Protein AF-A0AA41NFM1-F1 (afdb_monomer_lite)

Sequence (298 aa):
MWYVSTRGMAPRVDFEGALFSGYAPDGGLYMPEDLPQLDRETLRRWSLLSYPGLVKELCSLFIGPELIPRDDLDAGCAAVKMGLPVRLAAVVNHNDIVHRAIRQGDFSLSEAVRPSLASAMDIQVPYNMERILWLFSGSSGQVTRALMEQFERTQSLQLPEELRSKISEAVTSESVSDEAITRAMGRCWRENQYLLCPHSAVAVSYHYQQTDGQRPSPPRCCLAPASAAKFPEAVLAAGLTPETPADILALEHKETRCSPMRRGDDWTLMLRDTIERLSRRWRASASRQGSPTAGGFL

Organism: Sciurus carolinensis (NCBI:txid30640)

Foldseek 3Di:
DWWAFLQRPADIDAPVCLVVVCAGPLRGHIDDPDQAADDPVNVVVLVPDDPQRNQQVRVCVRDPPPPDRRDDDDPQLSVVVNPNPDAAEAFAAPLQLVQCCLPPQKNAFDPDQDDALLRVRSDNCPSCVLVLLCVLVVNDSNRSNVQVVVCVVPSIGRHDPSSSVSSNVRYHYYYDYLVLLLVQQLVCCVPPVDGARSQLSSQSSVVVVVVVVVDDDPDDDRDRPDDNLVRQVSCVVSVHHRDDDPVRVVVVPDDDDDDDDDPPDPPVVVVVVVVVVVVVVVVVVVVVPDDPPPPDDD

Radius of gyration: 23.22 Å; chains: 1; bounding box: 57×70×50 Å

InterPro domains:
  IPR029144 Threonine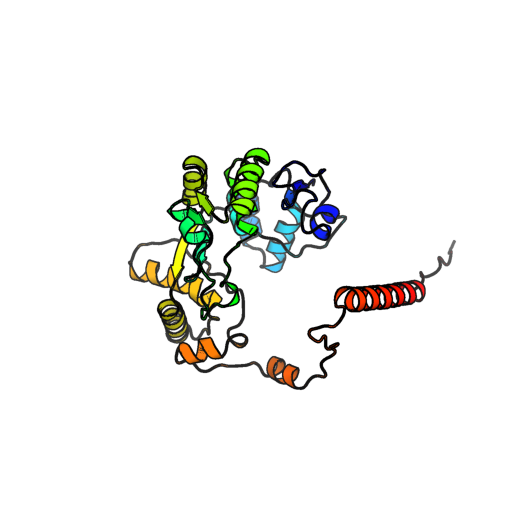 synthase, N-terminal [PF14821] (3-76)
  IPR036052 Tryptophan synthase beta chain-like, PALP domain superfamily [G3DSA:3.40.50.1100] (76-243)
  IPR036052 Tryptophan synthase beta chain-like, PALP domain superfamily [SSF53686] (1-74)
  IPR036052 Tryptophan synthase beta chain-like, PALP domain superfamily [SSF53686] (73-258)
  IPR037158 Threonine synthase, N-terminal domain superfamily [G3DSA:3.90.1380.10] (1-75)
  IPR051166 Threonine Synthase [PTHR42690] (73-285)

pLDDT: mean 85.36, std 14.51, range [28.84, 98.5]

Secondary structure (DSSP, 8-state):
--EEETTS-SPPB-HHHHHHHSS-TTS--EEESSPPPPPHHHHHHHTTS-HHHHHHHHHTTTS-TTT--S-----HHHHHHTT----EEEEE-S--HHHHHHHH-B----SSPPP-TTGGG--S--TTHHHHHHHHTTS-HHHHHHHHHHHHHHS--BPPHHHHHHHHHHEEEEE--HHHHHHHHHHHHHHH---B-HHHHHHHHHHHHHHHTT-----------SBGGG-HHHHHHTT------HHHHHHHTSPP------TTS-HHHHHHHHHHHHHHHHHHHHTTS---------

Structure (mmCIF, N/CA/C/O backbone):
data_AF-A0AA41NFM1-F1
#
_entry.id   AF-A0AA41NFM1-F1
#
loop_
_atom_site.group_PDB
_atom_site.id
_atom_site.type_symbol
_atom_site.label_atom_id
_atom_site.label_alt_id
_atom_site.label_comp_id
_atom_site.label_asym_id
_atom_site.label_entity_id
_atom_site.label_seq_id
_atom_site.pdbx_PDB_ins_code
_atom_site.Cartn_x
_atom_site.Cartn_y
_atom_site.Cartn_z
_atom_site.occupancy
_atom_site.B_iso_or_equiv
_atom_site.auth_seq_id
_atom_site.auth_comp_id
_atom_site.auth_asym_id
_atom_site.auth_atom_id
_atom_site.pdbx_PDB_model_num
ATOM 1 N N . MET A 1 1 ? -20.668 16.124 3.278 1.00 83.62 1 MET A N 1
ATOM 2 C CA . MET A 1 1 ? -20.215 15.193 4.338 1.00 83.62 1 MET A CA 1
ATOM 3 C C . MET A 1 1 ? -19.135 15.889 5.155 1.00 83.62 1 MET A C 1
ATOM 5 O O . MET A 1 1 ? -18.377 16.651 4.565 1.00 83.62 1 MET A O 1
ATOM 9 N N . TRP A 1 2 ? -19.091 15.674 6.473 1.00 89.25 2 TRP A N 1
ATOM 10 C CA . TRP A 1 2 ? -18.031 16.203 7.340 1.00 89.25 2 TRP A CA 1
ATOM 11 C C . TRP A 1 2 ? -16.924 15.172 7.553 1.00 89.25 2 TRP A C 1
ATOM 13 O O . TRP A 1 2 ? -17.167 13.966 7.514 1.00 89.25 2 TRP A O 1
ATOM 23 N N . TYR A 1 3 ? -15.720 15.671 7.800 1.00 89.94 3 TYR A N 1
ATOM 24 C CA . TYR A 1 3 ? -14.526 14.903 8.105 1.00 89.94 3 TYR A CA 1
ATOM 25 C C . TYR A 1 3 ? -13.989 15.306 9.474 1.00 89.94 3 TYR A C 1
ATOM 27 O O . TYR A 1 3 ? -13.912 16.490 9.810 1.00 89.94 3 TYR A O 1
ATOM 35 N N . VAL A 1 4 ? -13.598 14.308 10.256 1.00 91.69 4 VAL A N 1
ATOM 36 C CA . VAL A 1 4 ? -13.062 14.452 11.609 1.00 91.69 4 VAL A CA 1
ATOM 37 C C . VAL A 1 4 ? -11.652 13.878 11.668 1.00 91.69 4 VAL A C 1
ATOM 39 O O . VAL A 1 4 ? -11.323 12.937 10.944 1.00 91.69 4 VAL A O 1
ATOM 42 N N . SER A 1 5 ? -10.795 14.459 12.507 1.00 93.25 5 SER A N 1
ATOM 43 C CA . SER A 1 5 ? -9.455 13.909 12.728 1.00 93.25 5 SER A CA 1
ATOM 44 C C . SER A 1 5 ? -9.540 12.564 13.444 1.00 93.25 5 SER A C 1
ATOM 46 O O . SER A 1 5 ? -10.277 12.416 14.424 1.00 93.25 5 SER A O 1
ATOM 48 N N . THR A 1 6 ? -8.709 11.612 13.024 1.00 89.12 6 THR A N 1
ATOM 49 C CA . THR A 1 6 ? -8.481 10.338 13.717 1.00 89.12 6 THR A CA 1
ATOM 50 C C . THR A 1 6 ? -7.992 10.516 15.151 1.00 89.12 6 THR A C 1
ATOM 52 O O . THR A 1 6 ? -8.102 9.572 15.923 1.00 89.12 6 THR A O 1
ATOM 55 N N . ARG A 1 7 ? -7.493 11.695 15.547 1.00 91.38 7 ARG A N 1
ATOM 56 C CA . ARG A 1 7 ? -7.066 12.006 16.926 1.00 91.38 7 ARG A CA 1
ATOM 57 C C . ARG A 1 7 ? -8.068 12.866 17.702 1.00 91.38 7 ARG A C 1
ATOM 59 O O . ARG A 1 7 ? -7.925 13.039 18.914 1.00 91.38 7 ARG A O 1
ATOM 66 N N . GLY A 1 8 ? -9.112 13.353 17.028 1.00 88.50 8 GLY A N 1
ATOM 67 C CA . GLY A 1 8 ? -10.289 13.982 17.629 1.00 88.50 8 GLY A CA 1
ATOM 68 C C . GLY A 1 8 ? -10.072 15.348 18.289 1.00 88.50 8 GLY A C 1
ATOM 69 O O . GLY A 1 8 ? -10.968 15.797 19.000 1.00 88.50 8 GLY A O 1
ATOM 70 N N . MET A 1 9 ? -8.919 16.003 18.105 1.00 85.31 9 MET A N 1
ATOM 71 C CA . MET A 1 9 ? -8.666 17.343 18.660 1.00 85.31 9 MET A CA 1
ATOM 72 C C . MET A 1 9 ? -8.781 18.457 17.623 1.00 85.31 9 MET A C 1
ATOM 74 O O . MET A 1 9 ? -8.999 19.612 17.988 1.00 85.31 9 MET A O 1
ATOM 78 N N . ALA A 1 10 ? -8.627 18.132 16.342 1.00 90.38 10 ALA A N 1
ATOM 79 C CA . ALA A 1 10 ? -8.820 19.093 15.271 1.00 90.38 10 ALA A CA 1
ATOM 80 C C . ALA A 1 10 ? -10.308 19.429 15.052 1.00 90.38 10 ALA A C 1
ATOM 82 O O . ALA A 1 10 ? -11.171 18.557 15.209 1.00 90.38 10 ALA A O 1
ATOM 83 N N . PRO A 1 11 ? -10.624 20.668 14.628 1.00 90.25 11 PRO A N 1
ATOM 84 C CA . PRO A 1 11 ? -11.951 21.009 14.132 1.00 90.25 11 PRO A CA 1
ATOM 85 C C . PRO A 1 11 ? -12.375 20.082 12.989 1.00 90.25 11 PRO A C 1
ATOM 87 O O . PRO A 1 11 ? -11.547 19.667 12.177 1.00 90.25 11 PRO A O 1
ATOM 90 N N . ARG A 1 12 ? -13.677 19.799 12.892 1.00 91.88 12 ARG A N 1
ATOM 91 C CA . ARG A 1 12 ? -14.220 19.127 11.707 1.00 91.88 12 ARG A CA 1
ATOM 92 C C . ARG A 1 12 ? -14.074 20.020 10.476 1.00 91.88 12 ARG A C 1
ATOM 94 O O . ARG A 1 12 ? -14.229 21.238 10.571 1.00 91.88 12 ARG A O 1
ATOM 101 N N . VAL A 1 13 ? -13.841 19.400 9.330 1.00 89.88 13 VAL A N 1
ATOM 102 C CA . VAL A 1 13 ? -13.676 20.069 8.035 1.00 89.88 13 VAL A CA 1
ATOM 103 C C . VAL A 1 13 ? -14.571 19.416 6.988 1.00 89.88 13 VAL A C 1
ATOM 105 O O . VAL A 1 13 ? -15.064 18.305 7.184 1.00 89.88 13 VAL A O 1
ATOM 108 N N . ASP A 1 14 ? -14.832 20.111 5.889 1.00 87.31 14 ASP A N 1
ATOM 109 C CA . ASP A 1 14 ? -15.442 19.505 4.707 1.00 87.31 14 ASP A CA 1
ATOM 110 C C . ASP A 1 14 ? -14.401 18.699 3.905 1.00 87.31 14 ASP A C 1
ATOM 112 O O . ASP A 1 14 ? -13.238 18.580 4.299 1.00 87.31 14 ASP A O 1
ATOM 116 N N . PHE A 1 15 ? -14.818 18.094 2.788 1.00 83.25 15 PHE A N 1
ATOM 117 C CA . PHE A 1 15 ? -13.923 17.286 1.953 1.00 83.25 15 PHE A CA 1
ATOM 118 C C . PHE A 1 15 ? -12.715 18.083 1.447 1.00 83.25 15 PHE A C 1
ATOM 120 O O . PHE A 1 15 ? -11.599 17.570 1.455 1.00 83.25 15 PHE A O 1
ATOM 127 N N . GLU A 1 16 ? -12.926 19.335 1.036 1.00 79.81 16 GLU A N 1
ATOM 128 C CA . GLU A 1 16 ? -11.857 20.203 0.545 1.00 79.81 16 GLU A CA 1
ATOM 129 C C . GLU A 1 16 ? -10.831 20.488 1.648 1.00 79.81 16 GLU A C 1
ATOM 131 O O . GLU A 1 16 ? -9.625 20.312 1.447 1.00 79.81 16 GLU A O 1
ATOM 136 N N . GLY A 1 17 ? -11.309 20.836 2.846 1.00 82.50 17 GLY A N 1
ATOM 137 C CA . GLY A 1 17 ? -10.459 21.019 4.012 1.00 82.50 17 GLY A CA 1
ATOM 138 C C . GLY A 1 17 ? -9.701 19.744 4.383 1.00 82.50 17 GLY A C 1
ATOM 139 O O . GLY A 1 17 ? -8.514 19.817 4.692 1.00 82.50 17 GLY A O 1
ATOM 140 N N . ALA A 1 18 ? -10.324 18.569 4.295 1.00 84.88 18 ALA A N 1
ATOM 141 C CA . ALA A 1 18 ? -9.644 17.298 4.541 1.00 84.88 18 ALA A CA 1
ATOM 142 C C . ALA A 1 18 ? -8.563 16.996 3.488 1.00 84.88 18 ALA A C 1
ATOM 144 O O . ALA A 1 18 ? -7.453 16.595 3.843 1.00 84.88 18 ALA A O 1
ATOM 145 N N . LEU A 1 19 ? -8.872 17.221 2.208 1.00 77.62 19 LEU A N 1
ATOM 146 C CA . LEU A 1 19 ? -7.994 16.933 1.076 1.00 77.62 19 LEU A CA 1
ATOM 147 C C . LEU A 1 19 ? -6.743 17.819 1.072 1.00 77.62 19 LEU A C 1
ATOM 149 O O . LEU A 1 19 ? -5.634 17.314 0.907 1.00 77.62 19 LEU A O 1
ATOM 153 N N . PHE A 1 20 ? -6.900 19.131 1.267 1.00 74.88 20 PHE A N 1
ATOM 154 C CA . PHE A 1 20 ? -5.782 20.075 1.166 1.00 74.88 20 PHE A CA 1
ATOM 155 C C . PHE A 1 20 ? -4.944 20.190 2.436 1.00 74.88 20 PHE A C 1
ATOM 157 O O . PHE A 1 20 ? -3.791 20.617 2.362 1.00 74.88 20 PHE A O 1
ATOM 164 N N . SER A 1 21 ? -5.488 19.806 3.592 1.00 75.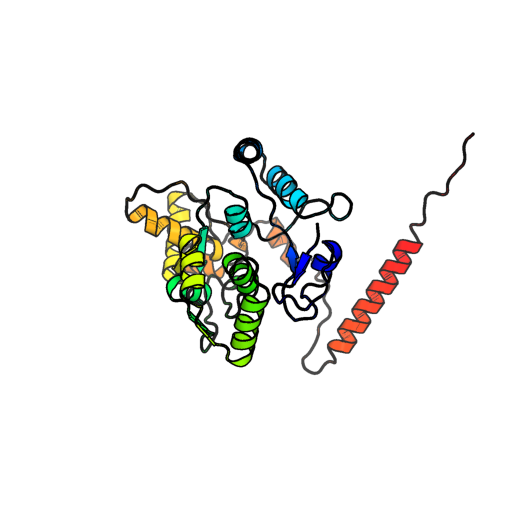38 21 SER A N 1
ATOM 165 C CA . SER A 1 21 ? -4.726 19.851 4.845 1.00 75.38 21 SER A CA 1
ATOM 166 C C . SER A 1 21 ? -3.675 18.737 4.917 1.00 75.38 21 SER A C 1
ATOM 168 O O . SER A 1 21 ? -2.636 18.919 5.550 1.00 75.38 21 SER A O 1
ATOM 170 N N . GLY A 1 22 ? -3.915 17.596 4.253 1.00 69.81 22 GLY A N 1
ATOM 171 C CA . GLY A 1 22 ? -3.062 16.401 4.281 1.00 69.81 22 GLY A CA 1
ATOM 172 C C . GLY A 1 22 ? -3.078 15.694 5.641 1.00 69.81 22 GLY A C 1
ATOM 173 O O . GLY A 1 22 ? -3.578 14.576 5.753 1.00 69.81 22 GLY A O 1
ATOM 174 N N . TYR A 1 23 ? -2.586 16.381 6.673 1.00 80.75 23 TYR A N 1
ATOM 175 C CA . TYR A 1 23 ? -2.734 16.032 8.084 1.00 80.75 23 TYR A CA 1
ATOM 176 C C . TYR A 1 23 ? -3.667 17.024 8.779 1.00 80.75 23 TYR A C 1
ATOM 178 O O . TYR A 1 23 ? -3.715 18.212 8.456 1.00 80.75 23 TYR A O 1
ATOM 186 N N . ALA A 1 24 ? -4.399 16.540 9.772 1.00 87.25 24 ALA A N 1
ATOM 187 C CA . ALA A 1 24 ? -5.091 17.399 10.710 1.00 87.25 24 ALA A CA 1
ATOM 188 C C . ALA A 1 24 ? -4.069 18.154 11.594 1.00 87.25 24 ALA A C 1
ATOM 190 O O . ALA A 1 24 ? -2.976 17.641 11.845 1.00 87.25 24 ALA A O 1
ATOM 191 N N . PRO A 1 25 ? -4.398 19.357 12.106 1.00 87.25 25 PRO A N 1
ATOM 192 C CA . PRO A 1 25 ? -3.503 20.139 12.970 1.00 87.25 25 PRO A CA 1
ATOM 193 C C . PRO A 1 25 ? -3.005 19.415 14.229 1.00 87.25 25 PRO A C 1
ATOM 195 O O . PRO A 1 25 ? -2.006 19.820 14.814 1.00 87.25 25 PRO A O 1
ATOM 198 N N . ASP A 1 26 ? -3.699 18.360 14.654 1.00 87.56 26 ASP A N 1
ATOM 199 C CA . ASP A 1 26 ? -3.332 17.505 15.784 1.00 87.56 26 ASP A CA 1
ATOM 200 C C . ASP A 1 26 ? -2.427 16.318 15.392 1.00 87.56 26 ASP A C 1
ATOM 202 O O . ASP A 1 26 ? -2.172 15.436 16.211 1.00 87.56 26 ASP A O 1
ATOM 206 N N . GLY A 1 27 ? -1.945 16.286 14.145 1.00 85.56 27 GLY A N 1
ATOM 207 C CA . GLY A 1 27 ? -1.117 15.215 13.586 1.00 85.56 27 GLY A CA 1
ATOM 208 C C . GLY A 1 27 ? -1.907 13.994 13.109 1.00 85.56 27 GLY A C 1
ATOM 209 O O . GLY A 1 27 ? -1.305 13.064 12.579 1.00 85.56 27 GLY A O 1
ATOM 210 N N . GLY A 1 28 ? -3.234 13.981 13.282 1.00 86.06 28 GLY A N 1
ATOM 211 C CA . GLY A 1 28 ? -4.096 12.904 12.803 1.00 86.06 28 GLY A CA 1
ATOM 212 C C . GLY A 1 28 ? -4.366 12.969 11.300 1.00 86.06 28 GLY A C 1
ATOM 213 O O . GLY A 1 28 ? -3.983 13.910 10.606 1.00 86.06 28 GLY A O 1
ATOM 214 N N . LEU A 1 29 ? -5.075 11.972 10.786 1.00 87.62 29 LEU A N 1
ATOM 215 C CA . LEU A 1 29 ? -5.600 11.937 9.424 1.00 87.62 29 LEU A CA 1
ATOM 216 C C . LEU A 1 29 ? -7.090 12.281 9.449 1.00 87.62 29 LEU A C 1
ATOM 218 O O . LEU A 1 29 ? -7.807 11.889 10.364 1.00 87.62 29 LEU A O 1
ATOM 222 N N . TYR A 1 30 ? -7.591 12.976 8.432 1.00 88.25 30 TYR A N 1
ATOM 223 C CA . TYR A 1 30 ? -9.033 13.183 8.306 1.00 88.25 30 TYR A CA 1
ATOM 224 C C . TYR A 1 30 ? -9.726 11.917 7.781 1.00 88.25 30 TYR A C 1
ATOM 226 O O . TYR A 1 30 ? -9.289 11.317 6.796 1.00 88.25 30 TYR A O 1
ATOM 234 N N . MET A 1 31 ? -10.817 11.529 8.442 1.00 86.19 31 MET A N 1
ATOM 235 C CA . MET A 1 31 ? -11.723 10.437 8.069 1.00 86.19 31 MET A CA 1
ATOM 236 C C . MET A 1 31 ? -13.164 10.964 8.032 1.00 86.19 31 MET A C 1
ATOM 238 O O . MET A 1 31 ? -13.476 11.891 8.782 1.00 86.19 31 MET A O 1
ATOM 242 N N . PRO A 1 32 ? -14.048 10.423 7.174 1.00 87.69 32 PRO A N 1
ATOM 243 C CA . PRO A 1 32 ? -15.450 10.831 7.165 1.00 87.69 32 PRO A CA 1
ATOM 244 C C . PRO A 1 32 ? -16.086 10.553 8.533 1.00 87.69 32 PRO A C 1
ATOM 246 O O . PRO A 1 32 ? -15.827 9.509 9.133 1.00 87.69 32 PRO A O 1
ATOM 249 N N . GLU A 1 33 ? -16.903 11.492 9.017 1.00 87.19 33 GLU A N 1
ATOM 250 C CA . GLU A 1 33 ? -17.617 11.379 10.299 1.00 87.19 33 GLU A CA 1
ATOM 251 C C . GLU A 1 33 ? -18.479 10.106 10.340 1.00 87.19 33 GLU A C 1
ATOM 253 O O . GLU A 1 33 ? -18.450 9.370 11.324 1.00 87.19 33 GLU A O 1
ATOM 258 N N . ASP A 1 34 ? -19.125 9.791 9.213 1.00 84.88 34 ASP A N 1
ATOM 259 C CA . ASP A 1 34 ? -19.914 8.580 9.002 1.00 84.88 34 ASP A CA 1
ATOM 260 C C . ASP A 1 34 ? -19.478 7.848 7.724 1.00 84.88 34 ASP A C 1
ATOM 262 O O . ASP A 1 34 ? -19.301 8.460 6.668 1.00 84.88 34 ASP A O 1
ATOM 266 N N . LEU A 1 35 ? -19.363 6.515 7.788 1.00 83.19 35 LEU A N 1
ATOM 267 C CA . LEU A 1 35 ? -19.148 5.675 6.604 1.00 83.19 35 LEU A CA 1
ATOM 268 C C . LEU A 1 35 ? -20.492 5.284 5.958 1.00 83.19 35 LEU A C 1
ATOM 270 O O . LEU A 1 35 ? -21.281 4.582 6.603 1.00 83.19 35 LEU A O 1
ATOM 274 N N . PRO A 1 36 ? -20.744 5.654 4.685 1.00 84.88 36 PRO A N 1
ATOM 275 C CA . PRO A 1 36 ? -21.973 5.309 3.971 1.00 84.88 36 PRO A CA 1
ATOM 276 C C . PRO A 1 36 ? -22.196 3.796 3.912 1.00 84.88 36 PRO A C 1
ATOM 278 O O . PRO A 1 36 ? -21.298 3.047 3.545 1.00 84.88 36 PRO A O 1
ATOM 281 N N . GLN A 1 37 ? -23.396 3.328 4.241 1.00 84.44 37 GLN A N 1
ATOM 282 C CA . GLN A 1 37 ? -23.729 1.902 4.176 1.00 84.44 37 GLN A CA 1
ATOM 283 C C . GLN A 1 37 ? -24.319 1.553 2.807 1.00 84.44 37 GLN A C 1
ATOM 285 O O . GLN A 1 37 ? -25.238 2.224 2.340 1.00 84.44 37 GLN A O 1
ATOM 290 N N . LEU A 1 38 ? -23.801 0.500 2.168 1.00 86.56 38 LEU A N 1
ATOM 291 C CA . LEU A 1 38 ? -24.269 0.017 0.869 1.00 86.56 38 LEU A CA 1
ATOM 292 C C . LEU A 1 38 ? -25.138 -1.228 1.042 1.00 86.56 38 LEU A C 1
ATOM 294 O O . LEU A 1 38 ? -24.712 -2.235 1.609 1.00 86.56 38 LEU A O 1
ATOM 298 N N . ASP A 1 39 ? -26.357 -1.189 0.505 1.00 87.25 39 ASP A N 1
ATOM 299 C CA . ASP A 1 39 ? -27.233 -2.356 0.491 1.00 87.25 39 ASP A CA 1
ATOM 300 C C . ASP A 1 39 ? -26.869 -3.354 -0.626 1.00 87.25 39 ASP A C 1
ATOM 302 O O . ASP A 1 39 ? -26.142 -3.070 -1.586 1.00 87.25 39 ASP A O 1
ATOM 306 N N . ARG A 1 40 ? -27.393 -4.581 -0.509 1.00 82.75 40 ARG A N 1
ATOM 307 C CA . ARG A 1 40 ? -27.119 -5.654 -1.480 1.00 82.75 40 ARG A CA 1
ATOM 308 C C . ARG A 1 40 ? -27.620 -5.333 -2.888 1.00 82.75 40 ARG A C 1
ATOM 310 O O . ARG A 1 40 ? -27.078 -5.875 -3.849 1.00 82.75 40 ARG A O 1
ATOM 317 N N . GLU A 1 41 ? -28.663 -4.523 -3.021 1.00 90.00 41 GLU A N 1
ATOM 318 C CA . GLU A 1 41 ? -29.226 -4.163 -4.321 1.00 90.00 41 GLU A CA 1
ATOM 319 C C . GLU A 1 41 ? -28.299 -3.203 -5.071 1.00 90.00 41 GLU A C 1
ATOM 321 O O . GLU A 1 41 ? -27.975 -3.427 -6.240 1.00 90.00 41 GLU A O 1
ATOM 326 N N . THR A 1 42 ? -27.787 -2.199 -4.367 1.00 87.69 42 THR A N 1
ATOM 327 C CA . THR A 1 42 ? -26.788 -1.250 -4.852 1.00 87.69 42 THR A CA 1
ATOM 328 C C . THR A 1 42 ? -25.515 -1.983 -5.250 1.00 87.69 42 THR A C 1
ATOM 330 O O . THR A 1 42 ? -25.043 -1.808 -6.371 1.00 87.69 42 THR A O 1
ATOM 333 N N . LEU A 1 43 ? -25.021 -2.900 -4.410 1.00 87.25 43 LEU A N 1
ATOM 334 C CA . LEU A 1 43 ? -23.852 -3.723 -4.739 1.00 87.25 43 LEU A CA 1
ATOM 335 C C . LEU A 1 43 ? -24.061 -4.576 -6.002 1.00 87.25 43 LEU A C 1
ATOM 337 O O . LEU A 1 43 ? -23.163 -4.666 -6.840 1.00 87.25 43 LEU A O 1
ATOM 341 N N . ARG A 1 44 ? -25.248 -5.175 -6.187 1.00 84.94 44 ARG A N 1
ATOM 342 C CA . ARG A 1 44 ? -25.580 -5.927 -7.413 1.00 84.94 44 ARG A CA 1
ATOM 343 C C . ARG A 1 44 ? -25.583 -5.029 -8.643 1.00 84.94 44 ARG A C 1
ATOM 345 O O . ARG A 1 44 ? -25.001 -5.401 -9.658 1.00 84.94 44 ARG A O 1
ATOM 352 N N . ARG A 1 45 ? -26.186 -3.843 -8.556 1.00 90.06 45 ARG A N 1
ATOM 353 C CA . ARG A 1 45 ? -26.176 -2.858 -9.648 1.00 90.06 45 ARG A CA 1
ATOM 354 C C . ARG A 1 45 ? -24.755 -2.413 -9.990 1.00 90.06 45 ARG A C 1
ATOM 356 O O . ARG A 1 45 ? -24.399 -2.354 -11.162 1.00 90.06 45 ARG A O 1
ATOM 363 N N . TRP A 1 46 ? -23.940 -2.140 -8.976 1.00 90.19 46 TRP A N 1
ATOM 364 C CA . TRP A 1 46 ? -22.569 -1.663 -9.146 1.00 90.19 46 TRP A CA 1
ATOM 365 C C . TRP A 1 46 ? -21.618 -2.733 -9.685 1.00 90.19 46 TRP A C 1
ATOM 367 O O . TRP A 1 46 ? -20.659 -2.394 -10.369 1.00 90.19 46 TRP A O 1
ATOM 377 N N . SER A 1 47 ? -21.913 -4.019 -9.465 1.00 86.25 47 SER A N 1
ATOM 378 C CA . SER A 1 47 ? -21.120 -5.129 -10.020 1.00 86.25 47 SER A CA 1
ATOM 379 C C . SER A 1 47 ? -21.081 -5.172 -11.554 1.00 86.25 47 SER A C 1
ATOM 381 O O . SER A 1 47 ? -20.197 -5.803 -12.125 1.00 86.25 47 SER A O 1
ATOM 383 N N . LEU A 1 48 ? -22.023 -4.493 -12.216 1.00 89.81 48 LEU A N 1
ATOM 384 C CA . LEU A 1 48 ? -22.107 -4.394 -13.674 1.00 89.81 48 LEU A CA 1
ATOM 385 C C . LEU A 1 48 ? -21.365 -3.171 -14.236 1.00 89.81 48 LEU A C 1
ATOM 387 O O . LEU A 1 48 ? -21.312 -2.995 -15.453 1.00 89.81 48 LEU A O 1
ATOM 391 N N . LEU A 1 49 ? -20.834 -2.296 -13.377 1.00 80.19 49 LEU A N 1
ATOM 392 C CA . LEU A 1 49 ? -20.139 -1.088 -13.808 1.00 80.19 49 LEU A CA 1
ATOM 393 C C . LEU A 1 49 ? -18.719 -1.408 -14.279 1.00 80.19 49 LEU A C 1
ATOM 395 O O . LEU A 1 49 ? -18.046 -2.297 -13.760 1.00 80.19 49 LEU A O 1
ATOM 399 N N . SER A 1 50 ? -18.235 -0.622 -15.242 1.00 77.94 50 SER A N 1
ATOM 400 C CA . SER A 1 50 ? -16.805 -0.577 -15.546 1.00 77.94 50 SER A CA 1
ATOM 401 C C . SER A 1 50 ? -16.032 -0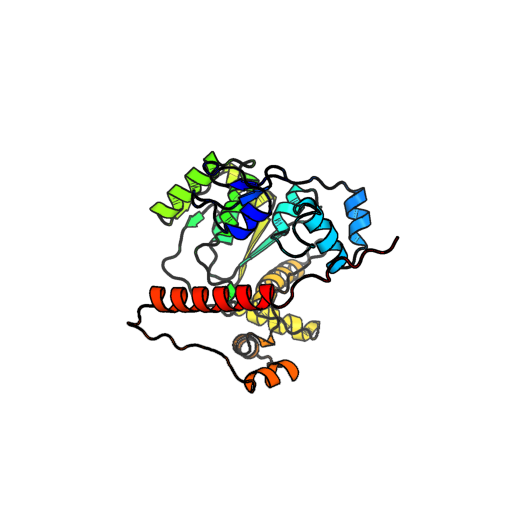.054 -14.334 1.00 77.94 50 SER A C 1
ATOM 403 O O . SER A 1 50 ? -16.596 0.657 -13.505 1.00 77.94 50 SER A O 1
ATOM 405 N N . TYR A 1 51 ? -14.731 -0.344 -14.247 1.00 68.88 51 TYR A N 1
ATOM 406 C CA . TYR A 1 51 ? -13.894 0.189 -13.167 1.00 68.88 51 TYR A CA 1
ATOM 407 C C . TYR A 1 51 ? -14.031 1.720 -13.007 1.00 68.88 51 TYR A C 1
ATOM 409 O O . TYR A 1 51 ? -14.344 2.152 -11.898 1.00 68.88 51 TYR A O 1
ATOM 417 N N . PRO A 1 52 ? -13.951 2.542 -14.081 1.00 60.53 52 PRO A N 1
ATOM 418 C CA . PRO A 1 52 ? -14.213 3.976 -13.965 1.00 60.53 52 PRO A CA 1
ATOM 419 C C . PRO A 1 52 ? -15.622 4.288 -13.462 1.00 60.53 52 PRO A C 1
ATOM 421 O O . PRO A 1 52 ? -15.783 5.175 -12.639 1.00 60.53 52 PRO A O 1
ATOM 424 N N . GLY A 1 53 ? -16.646 3.555 -13.917 1.00 69.25 53 GLY A N 1
ATOM 425 C CA . GLY A 1 53 ? -18.025 3.730 -13.454 1.00 69.25 53 GLY A CA 1
ATOM 426 C C . GLY A 1 53 ? -18.205 3.404 -11.968 1.00 69.25 53 GLY A C 1
ATOM 427 O O . GLY A 1 53 ? -18.921 4.115 -11.270 1.00 69.25 53 GLY A O 1
ATOM 428 N N . LEU A 1 54 ? -17.527 2.370 -11.473 1.00 79.31 54 LEU A N 1
ATOM 429 C CA . LEU A 1 54 ? -17.563 1.967 -10.071 1.00 79.31 54 LEU A CA 1
ATOM 430 C C . LEU A 1 54 ? -16.845 2.973 -9.167 1.00 79.31 54 LEU A C 1
ATOM 432 O O . LEU A 1 54 ? -17.415 3.385 -8.160 1.00 79.31 54 LEU A O 1
ATOM 436 N N . VAL A 1 55 ? -15.626 3.390 -9.531 1.00 68.38 55 VAL A N 1
ATOM 437 C CA . VAL A 1 55 ? -14.866 4.431 -8.809 1.00 68.38 55 VAL A CA 1
ATOM 438 C C . VAL A 1 55 ? -15.698 5.702 -8.720 1.00 68.38 55 VAL A C 1
ATOM 440 O O . VAL A 1 55 ? -15.917 6.248 -7.642 1.00 68.38 55 VAL A O 1
ATOM 443 N N . LYS A 1 56 ? -16.277 6.082 -9.859 1.00 67.81 56 LYS A N 1
ATOM 444 C CA . LYS A 1 56 ? -17.186 7.203 -9.998 1.00 67.81 56 LYS A CA 1
ATOM 445 C C . LYS A 1 56 ? -18.313 7.112 -8.962 1.00 67.81 56 LYS A C 1
ATOM 447 O O . LYS A 1 56 ? -18.587 8.100 -8.281 1.00 67.81 56 LYS A O 1
ATOM 452 N N . GLU A 1 57 ? -19.032 5.999 -8.867 1.00 81.25 57 GLU A N 1
ATOM 453 C CA . GLU A 1 57 ? -20.127 5.853 -7.896 1.00 81.25 57 GLU A CA 1
ATOM 454 C C . GLU A 1 57 ? -19.629 5.851 -6.439 1.00 81.25 57 GLU A C 1
ATOM 456 O O . GLU A 1 57 ? -20.196 6.553 -5.602 1.00 81.25 57 GLU A O 1
ATOM 461 N N . LEU A 1 58 ? -18.527 5.157 -6.143 1.00 79.12 58 LEU A N 1
ATOM 462 C CA . LEU A 1 58 ? -17.942 5.082 -4.802 1.00 79.12 58 LEU A CA 1
ATOM 463 C C . LEU A 1 58 ? -17.508 6.461 -4.278 1.00 79.12 58 LEU A C 1
ATOM 465 O O . LEU A 1 58 ? -17.907 6.855 -3.185 1.00 79.12 58 LEU A O 1
ATOM 469 N N . CYS A 1 59 ? -16.732 7.216 -5.059 1.00 73.12 59 CYS A N 1
ATOM 470 C CA . CYS A 1 59 ? -16.231 8.534 -4.663 1.00 73.12 59 CYS A CA 1
ATOM 471 C C . CYS A 1 59 ? -17.370 9.533 -4.418 1.00 73.12 59 CYS A C 1
ATOM 473 O O . CYS A 1 59 ? -17.269 10.368 -3.523 1.00 73.12 59 CYS A O 1
ATOM 475 N N . SER A 1 60 ? -18.491 9.416 -5.142 1.00 76.81 60 SER A N 1
ATOM 476 C CA . SER A 1 60 ? -19.657 10.295 -4.950 1.00 76.81 60 SER A CA 1
ATOM 477 C C . SER A 1 60 ? -20.338 10.156 -3.583 1.00 76.81 60 SER A C 1
ATOM 479 O O . SER A 1 60 ? -21.115 11.022 -3.195 1.00 76.81 60 SER A O 1
ATOM 481 N N . LEU A 1 61 ? -20.032 9.094 -2.834 1.00 81.81 61 LEU A N 1
ATOM 482 C CA . LEU A 1 61 ? -20.514 8.926 -1.464 1.00 81.81 61 LEU A CA 1
ATOM 483 C C . LEU A 1 61 ? -19.739 9.777 -0.448 1.00 81.81 61 LEU A C 1
ATOM 485 O O . LEU A 1 61 ? -20.244 10.050 0.639 1.00 81.81 61 LEU A O 1
ATOM 489 N N . PHE A 1 62 ? -18.510 10.162 -0.793 1.00 77.69 62 PHE A N 1
ATOM 490 C CA . PHE A 1 62 ? -17.567 10.856 0.086 1.00 77.69 62 PHE A CA 1
ATOM 491 C C . PHE A 1 62 ? -17.359 12.314 -0.337 1.00 77.69 62 PHE A C 1
ATOM 493 O O . PHE A 1 62 ? -17.171 13.195 0.500 1.00 77.69 62 PHE A O 1
ATOM 500 N N . ILE A 1 63 ? -17.458 12.583 -1.638 1.00 72.94 63 ILE A N 1
ATOM 501 C CA . ILE A 1 63 ? -17.242 13.896 -2.234 1.00 72.94 63 ILE A CA 1
ATOM 502 C C . ILE A 1 63 ? -18.594 14.537 -2.547 1.00 72.94 63 ILE A C 1
ATOM 504 O O . ILE A 1 63 ? -19.398 13.973 -3.290 1.00 72.94 63 ILE A O 1
ATOM 508 N N . GLY A 1 64 ? -18.835 15.731 -2.001 1.00 65.81 64 GLY A N 1
ATOM 509 C CA . GLY A 1 64 ? -20.008 16.528 -2.359 1.00 65.81 64 GLY A CA 1
ATOM 510 C C . GLY A 1 64 ? -20.010 16.867 -3.860 1.00 65.81 64 GLY A C 1
ATOM 511 O O . GLY A 1 64 ? -18.943 17.175 -4.402 1.00 65.81 64 GLY A O 1
ATOM 512 N N . PRO A 1 65 ? -21.163 16.810 -4.559 1.00 54.81 65 PRO A N 1
ATOM 513 C CA . PRO A 1 65 ? -21.244 17.042 -6.007 1.00 54.81 65 PRO A CA 1
ATOM 514 C C . PRO A 1 65 ? -20.748 18.433 -6.443 1.00 54.81 65 PRO A C 1
ATOM 516 O O . PRO A 1 65 ? -20.423 18.633 -7.611 1.00 54.81 65 PRO A O 1
ATOM 519 N N . GLU A 1 66 ? -20.669 19.370 -5.504 1.00 53.28 66 GLU A N 1
ATOM 520 C CA . GLU A 1 66 ? -20.167 20.733 -5.647 1.00 53.28 66 GLU A CA 1
ATOM 521 C C . GLU A 1 66 ? -18.631 20.890 -5.619 1.00 53.28 66 GLU A C 1
ATOM 523 O O . GLU A 1 66 ? -18.150 21.945 -6.025 1.00 53.28 66 GLU A O 1
ATOM 528 N N . LEU A 1 67 ? -17.857 19.886 -5.177 1.00 47.25 67 LEU A N 1
ATOM 529 C CA . LEU A 1 67 ? -16.423 20.059 -4.885 1.00 47.25 67 LEU A CA 1
ATOM 530 C C . LEU A 1 67 ? -15.480 19.438 -5.923 1.00 47.25 67 LEU A C 1
ATOM 532 O O . LEU A 1 67 ? -14.686 20.157 -6.525 1.00 47.25 67 LEU A O 1
ATOM 536 N N . ILE A 1 68 ? -15.511 18.119 -6.138 1.00 41.06 68 ILE A N 1
ATOM 537 C CA . ILE A 1 68 ? -14.527 17.435 -6.999 1.00 41.06 68 ILE A CA 1
ATOM 538 C C . ILE A 1 68 ? -15.187 16.304 -7.807 1.00 41.06 68 ILE A C 1
ATOM 540 O O . ILE A 1 68 ? -15.855 15.430 -7.249 1.00 41.06 68 ILE A O 1
ATOM 544 N N . PRO A 1 69 ? -14.970 16.246 -9.133 1.00 50.19 69 PRO A N 1
ATOM 545 C CA . PRO A 1 69 ? -15.271 15.062 -9.923 1.00 50.19 69 PRO A CA 1
ATOM 546 C C . PRO A 1 69 ? -14.356 13.878 -9.556 1.00 50.19 69 PRO A C 1
ATOM 548 O O . PRO A 1 69 ? -13.212 13.789 -9.975 1.00 50.19 69 PRO A O 1
ATOM 551 N N . ARG A 1 70 ? -14.934 12.957 -8.787 1.00 47.31 70 ARG A N 1
ATOM 552 C CA . ARG A 1 70 ? -14.920 11.486 -8.907 1.00 47.31 70 ARG A CA 1
ATOM 553 C C . ARG A 1 70 ? -13.636 10.629 -8.925 1.00 47.31 70 ARG A C 1
ATOM 555 O O . ARG A 1 70 ? -13.848 9.423 -8.930 1.00 47.31 70 ARG A O 1
ATOM 562 N N . ASP A 1 71 ? -12.406 11.125 -8.792 1.00 36.34 71 ASP A N 1
ATOM 563 C CA . ASP A 1 71 ? -11.232 10.226 -8.680 1.00 36.34 71 ASP A CA 1
ATOM 564 C C . ASP A 1 71 ? -10.397 10.416 -7.386 1.00 36.34 71 ASP A C 1
ATOM 566 O O . ASP A 1 71 ? -10.111 11.539 -6.979 1.00 36.34 71 ASP A O 1
ATOM 570 N N . ASP A 1 72 ? -10.011 9.264 -6.806 1.00 35.75 72 ASP A N 1
ATOM 571 C CA . ASP A 1 72 ? -9.089 8.953 -5.685 1.00 35.75 72 ASP A CA 1
ATOM 572 C C . ASP A 1 72 ? -9.644 8.831 -4.241 1.00 35.75 72 ASP A C 1
ATOM 574 O O . ASP A 1 72 ? -10.168 9.796 -3.692 1.00 35.75 72 ASP A O 1
ATOM 578 N N . LEU A 1 73 ? -9.478 7.635 -3.613 1.00 42.16 73 LEU A N 1
ATOM 579 C CA . LEU A 1 73 ? -9.128 7.379 -2.183 1.00 42.16 73 LEU A CA 1
ATOM 580 C C . LEU A 1 73 ? -9.230 5.890 -1.734 1.00 42.16 73 LEU A C 1
ATOM 582 O O . LEU A 1 73 ? -9.904 5.061 -2.345 1.00 42.16 73 LEU A O 1
ATOM 586 N N . ASP A 1 74 ? -8.540 5.579 -0.625 1.00 55.84 74 ASP A N 1
ATOM 587 C CA . ASP A 1 74 ? -8.315 4.260 0.001 1.00 55.84 74 ASP A CA 1
ATOM 588 C C . ASP A 1 74 ? -9.597 3.449 0.314 1.00 55.84 74 ASP A C 1
ATOM 590 O O . ASP A 1 74 ? -10.262 3.645 1.332 1.00 55.84 74 ASP A O 1
ATOM 594 N N . ALA A 1 75 ? -9.913 2.466 -0.536 1.00 57.66 75 ALA A N 1
ATOM 595 C CA . ALA A 1 75 ? -11.234 1.829 -0.558 1.00 57.66 75 ALA A CA 1
ATOM 596 C C . ALA A 1 75 ? -11.364 0.499 0.213 1.00 57.66 75 ALA A C 1
ATOM 598 O O . ALA A 1 75 ? -12.472 0.122 0.579 1.00 57.66 75 ALA A O 1
ATOM 599 N N . GLY A 1 76 ? -10.278 -0.241 0.463 1.00 61.59 76 GLY A N 1
ATOM 600 C CA . GLY A 1 76 ? -10.366 -1.654 0.875 1.00 61.59 76 GLY A CA 1
ATOM 601 C C . GLY A 1 76 ? -11.109 -1.895 2.199 1.00 61.59 76 GLY A C 1
ATOM 602 O O . GLY A 1 76 ? -12.165 -2.530 2.221 1.00 61.59 76 GLY A O 1
ATOM 603 N N . CYS A 1 77 ? -10.567 -1.388 3.313 1.00 62.25 77 CYS A N 1
ATOM 604 C CA . CYS A 1 77 ? -11.153 -1.571 4.651 1.00 62.25 77 CYS A CA 1
ATOM 605 C C . CYS A 1 77 ? -12.472 -0.809 4.825 1.00 62.25 77 CYS A C 1
ATOM 607 O O . CYS A 1 77 ? -13.383 -1.303 5.493 1.00 62.25 77 CYS A O 1
ATOM 609 N N . ALA A 1 78 ? -12.586 0.364 4.193 1.00 65.06 78 ALA A N 1
ATOM 610 C CA . ALA A 1 78 ? -13.830 1.119 4.146 1.00 65.06 78 ALA A CA 1
ATOM 611 C C . ALA A 1 78 ? -14.929 0.285 3.474 1.00 65.06 78 ALA A C 1
ATOM 613 O O . ALA A 1 78 ? -15.965 0.067 4.087 1.00 65.06 78 ALA A O 1
ATOM 614 N N . ALA A 1 79 ? -14.676 -0.302 2.300 1.00 67.12 79 ALA A N 1
ATOM 615 C CA . ALA A 1 79 ? -15.658 -1.107 1.578 1.00 67.12 79 ALA A CA 1
ATOM 616 C C . ALA A 1 79 ? -16.198 -2.286 2.405 1.00 67.12 79 ALA A C 1
ATOM 618 O O . ALA A 1 79 ? -17.403 -2.536 2.386 1.00 67.12 79 ALA A O 1
ATOM 619 N N . VAL A 1 80 ? -15.350 -2.972 3.185 1.00 70.19 80 VAL A N 1
ATOM 620 C CA . VAL A 1 80 ? -15.803 -4.026 4.118 1.00 70.19 80 VAL A CA 1
ATOM 621 C C . VAL A 1 80 ? -16.771 -3.459 5.159 1.00 70.19 80 VAL A C 1
ATOM 623 O O . VAL A 1 80 ? -17.842 -4.022 5.378 1.00 70.19 80 VAL A O 1
ATOM 626 N N . LYS A 1 81 ? -16.438 -2.318 5.776 1.00 70.62 81 LYS A N 1
ATOM 627 C CA . LYS A 1 81 ? -17.311 -1.641 6.753 1.00 70.62 81 LYS A CA 1
ATOM 628 C C . LYS A 1 81 ? -18.574 -1.038 6.138 1.00 70.62 81 LYS A C 1
ATOM 630 O O . LYS A 1 81 ? -19.552 -0.859 6.856 1.00 70.62 81 LYS A O 1
ATOM 635 N N . MET A 1 82 ? -18.563 -0.765 4.838 1.00 73.12 82 MET A N 1
ATOM 636 C CA . MET A 1 82 ? -19.728 -0.330 4.064 1.00 73.12 82 MET A CA 1
ATOM 637 C C . MET A 1 82 ? -20.624 -1.506 3.632 1.00 73.12 82 MET A C 1
ATOM 639 O O . MET A 1 82 ? -21.661 -1.271 3.019 1.00 73.12 82 MET A O 1
ATOM 643 N N . GLY A 1 83 ? -20.246 -2.760 3.928 1.00 71.12 83 GLY A N 1
ATOM 644 C CA . GLY A 1 83 ? -21.059 -3.955 3.668 1.00 71.12 83 GLY A CA 1
ATOM 645 C C . GLY A 1 83 ? -20.648 -4.782 2.445 1.00 71.12 83 GLY A C 1
ATOM 646 O O . GLY A 1 83 ? -21.343 -5.741 2.097 1.00 71.12 83 GLY A O 1
ATOM 647 N N . LEU A 1 84 ? -19.527 -4.460 1.788 1.00 73.12 84 LEU A N 1
ATOM 648 C CA . LEU A 1 84 ? -19.029 -5.245 0.659 1.00 73.12 84 LEU A CA 1
ATOM 649 C C . LEU A 1 84 ? -18.604 -6.651 1.142 1.00 73.12 84 LEU A C 1
ATOM 651 O O . LEU A 1 84 ? -17.764 -6.750 2.039 1.00 73.12 84 LEU A O 1
ATOM 655 N N . PRO A 1 85 ? -19.121 -7.751 0.552 1.00 80.31 85 PRO A N 1
ATOM 656 C CA . PRO A 1 85 ? -18.836 -9.116 1.000 1.00 80.31 85 PRO A CA 1
ATOM 657 C C . PRO A 1 85 ? -17.472 -9.613 0.488 1.00 80.31 85 PRO A C 1
ATOM 659 O O . PRO A 1 85 ? -17.375 -10.638 -0.187 1.00 80.31 85 PRO A O 1
ATOM 662 N N . VAL A 1 86 ? -16.408 -8.869 0.790 1.00 80.38 86 VAL A N 1
ATOM 663 C CA . VAL A 1 86 ? -15.020 -9.206 0.457 1.00 80.38 86 VAL A CA 1
ATOM 664 C C . VAL A 1 86 ? -14.229 -9.525 1.718 1.00 80.38 86 VAL A C 1
ATOM 666 O O . VAL A 1 86 ? -14.529 -9.045 2.806 1.00 80.38 86 VAL A O 1
ATOM 669 N N . ARG A 1 87 ? -13.188 -10.342 1.558 1.00 85.50 87 ARG A N 1
ATOM 670 C CA . ARG A 1 87 ? -12.182 -10.584 2.595 1.00 85.50 87 ARG A CA 1
ATOM 671 C C . ARG A 1 87 ? -10.885 -9.938 2.151 1.00 85.50 87 ARG A C 1
ATOM 673 O O . ARG A 1 87 ? -10.476 -10.137 1.007 1.00 85.50 87 ARG A O 1
ATOM 680 N N . LEU A 1 88 ? -10.255 -9.184 3.042 1.00 86.44 88 LEU A N 1
ATOM 681 C CA . LEU A 1 88 ? -9.008 -8.494 2.738 1.00 86.44 88 LEU A CA 1
ATOM 682 C C . LEU A 1 88 ? -7.811 -9.350 3.151 1.00 86.44 88 LEU A C 1
ATOM 684 O O . LEU A 1 88 ? -7.819 -10.006 4.197 1.00 86.44 88 LEU A O 1
ATOM 688 N N . ALA A 1 89 ? -6.779 -9.323 2.316 1.00 90.62 89 ALA A N 1
ATOM 689 C CA . ALA A 1 89 ? -5.480 -9.909 2.598 1.00 90.62 89 ALA A CA 1
ATOM 690 C C . ALA A 1 89 ? -4.411 -8.824 2.423 1.00 90.62 89 ALA A C 1
ATOM 692 O O . ALA A 1 89 ? -4.184 -8.348 1.312 1.00 90.62 89 ALA A O 1
ATOM 693 N N . ALA A 1 90 ? -3.787 -8.414 3.526 1.00 90.62 90 ALA A N 1
ATOM 694 C CA . ALA A 1 90 ? -2.651 -7.504 3.534 1.00 90.62 90 ALA A CA 1
ATOM 695 C C . ALA A 1 90 ? -1.362 -8.321 3.407 1.00 90.62 90 ALA A C 1
ATOM 697 O O . ALA A 1 90 ? -0.910 -8.941 4.372 1.00 90.62 90 ALA A O 1
ATOM 698 N N . VAL A 1 91 ? -0.791 -8.348 2.207 1.00 93.69 91 VAL A N 1
ATOM 699 C CA . VAL A 1 91 ? 0.441 -9.089 1.925 1.00 93.69 91 VAL A CA 1
ATOM 700 C C . VAL A 1 91 ? 1.593 -8.099 1.808 1.00 93.69 91 VAL A C 1
ATOM 702 O O . VAL A 1 91 ? 1.505 -7.144 1.039 1.00 93.69 91 VAL A O 1
ATOM 705 N N . VAL A 1 92 ? 2.644 -8.307 2.596 1.00 93.94 92 VAL A N 1
ATOM 706 C CA . VAL A 1 92 ? 3.809 -7.416 2.695 1.00 93.94 92 VAL A CA 1
ATOM 707 C C . VAL A 1 92 ? 5.103 -8.159 2.378 1.00 93.94 92 VAL A C 1
ATOM 709 O O . VAL A 1 92 ? 5.119 -9.387 2.324 1.00 93.94 92 VAL A O 1
ATOM 712 N N . ASN A 1 93 ? 6.186 -7.420 2.141 1.00 95.19 93 ASN A N 1
ATOM 713 C CA . ASN A 1 93 ? 7.525 -8.005 2.084 1.00 95.19 93 ASN A CA 1
ATOM 714 C C . ASN A 1 93 ? 8.094 -8.173 3.511 1.00 95.19 93 ASN A C 1
ATOM 716 O O . ASN A 1 93 ? 7.373 -8.021 4.500 1.00 95.19 93 ASN A O 1
ATOM 720 N N . HIS A 1 94 ? 9.392 -8.455 3.640 1.00 94.56 94 HIS A N 1
ATOM 721 C CA . HIS A 1 94 ? 10.047 -8.620 4.944 1.00 94.56 94 HIS A CA 1
ATOM 722 C C . HIS A 1 94 ? 10.050 -7.371 5.843 1.00 94.56 94 HIS A C 1
ATOM 724 O O . HIS A 1 94 ? 10.371 -7.493 7.023 1.00 94.56 94 HIS A O 1
ATOM 730 N N . ASN A 1 95 ? 9.700 -6.183 5.338 1.00 95.25 95 ASN A N 1
ATOM 731 C CA . ASN A 1 95 ? 9.400 -5.009 6.160 1.00 95.25 95 ASN A CA 1
ATOM 732 C C . ASN A 1 95 ? 7.954 -5.131 6.670 1.00 95.25 95 ASN A C 1
ATOM 734 O O . ASN A 1 95 ? 7.008 -4.515 6.180 1.00 95.25 95 ASN A O 1
ATOM 738 N N . ASP A 1 96 ? 7.780 -6.013 7.649 1.00 95.69 96 ASP A N 1
ATOM 739 C CA . ASP A 1 96 ? 6.532 -6.730 7.899 1.00 95.69 96 ASP A CA 1
ATOM 740 C C . ASP A 1 96 ? 5.671 -6.156 9.036 1.00 95.69 96 ASP A C 1
ATOM 742 O O . ASP A 1 96 ? 4.811 -6.849 9.584 1.00 95.69 96 ASP A O 1
ATOM 746 N N . ILE A 1 97 ? 5.864 -4.886 9.401 1.00 95.62 97 ILE A N 1
ATOM 747 C CA . ILE A 1 97 ? 5.183 -4.265 10.550 1.00 95.62 97 ILE A CA 1
ATOM 748 C C . ILE A 1 97 ? 3.652 -4.394 10.483 1.00 95.62 97 ILE A C 1
ATOM 750 O O . ILE A 1 97 ? 3.006 -4.642 11.497 1.00 95.62 97 ILE A O 1
ATOM 754 N N . VAL A 1 98 ? 3.058 -4.314 9.287 1.00 92.75 98 VAL A N 1
ATOM 755 C CA . VAL A 1 98 ? 1.612 -4.530 9.091 1.00 92.75 98 VAL A CA 1
ATOM 756 C C . VAL A 1 98 ? 1.225 -5.982 9.388 1.00 92.75 98 VAL A C 1
ATOM 758 O O . VAL A 1 98 ? 0.207 -6.236 10.033 1.00 92.75 98 VAL A O 1
ATOM 761 N N . HIS A 1 99 ? 2.037 -6.949 8.957 1.00 95.88 99 HIS A N 1
ATOM 762 C CA . HIS A 1 99 ? 1.798 -8.364 9.227 1.00 95.88 99 HIS A CA 1
ATOM 763 C C . HIS A 1 99 ? 1.884 -8.665 10.726 1.00 95.88 99 HIS A C 1
ATOM 765 O O . HIS A 1 99 ? 0.955 -9.267 11.270 1.00 95.88 99 HIS A O 1
ATOM 771 N N . ARG A 1 100 ? 2.940 -8.194 11.405 1.00 96.56 100 ARG A N 1
ATOM 772 C CA . ARG A 1 100 ? 3.117 -8.351 12.858 1.00 96.56 100 ARG A CA 1
ATOM 773 C C . ARG A 1 100 ? 1.996 -7.687 13.652 1.00 96.56 100 ARG A C 1
ATOM 775 O O . ARG A 1 100 ? 1.427 -8.332 14.534 1.00 96.56 100 ARG A O 1
ATOM 782 N N . ALA A 1 101 ? 1.579 -6.481 13.273 1.00 95.31 101 ALA A N 1
ATOM 783 C CA . ALA A 1 101 ? 0.478 -5.786 13.931 1.00 95.31 101 ALA A CA 1
ATOM 784 C C . ALA A 1 101 ? -0.846 -6.552 13.803 1.00 95.31 101 ALA A C 1
ATOM 786 O O . ALA A 1 101 ? -1.553 -6.742 14.789 1.00 95.31 101 ALA A O 1
ATOM 787 N N . ILE A 1 102 ? -1.163 -7.066 12.611 1.00 93.88 102 ILE A N 1
ATOM 788 C CA . ILE A 1 102 ? -2.396 -7.834 12.386 1.00 93.88 102 ILE A CA 1
ATOM 789 C C . ILE A 1 102 ? -2.343 -9.201 13.081 1.00 93.88 102 ILE A C 1
ATOM 791 O O . ILE A 1 102 ? -3.345 -9.642 13.641 1.00 93.88 102 ILE A O 1
ATOM 795 N N . ARG A 1 103 ? -1.205 -9.906 13.040 1.00 95.50 103 ARG A N 1
ATOM 796 C CA . ARG A 1 103 ? -1.100 -11.278 13.568 1.00 95.50 103 ARG A CA 1
ATOM 797 C C . ARG A 1 103 ? -0.905 -11.330 15.075 1.00 95.50 103 ARG A C 1
ATOM 799 O O . ARG A 1 103 ? -1.486 -12.195 15.719 1.00 95.50 103 ARG A O 1
ATOM 806 N N . GLN A 1 104 ? -0.055 -10.459 15.602 1.00 96.06 104 GLN A N 1
ATOM 807 C CA . GLN A 1 104 ? 0.480 -10.529 16.964 1.00 96.06 104 GLN A CA 1
ATOM 808 C C . GLN A 1 104 ? 0.182 -9.258 17.770 1.00 96.06 104 GLN A C 1
ATOM 810 O O . GLN A 1 104 ? 0.412 -9.229 18.973 1.00 96.06 104 GLN A O 1
ATOM 815 N N . GLY A 1 105 ? -0.341 -8.207 17.131 1.00 95.88 105 GLY A N 1
ATOM 816 C CA . GLY A 1 105 ? -0.535 -6.904 17.762 1.00 95.88 105 GLY A CA 1
ATOM 817 C C . GLY A 1 105 ? 0.750 -6.085 17.883 1.00 95.88 105 GLY A C 1
ATOM 818 O O . GLY A 1 105 ? 0.696 -4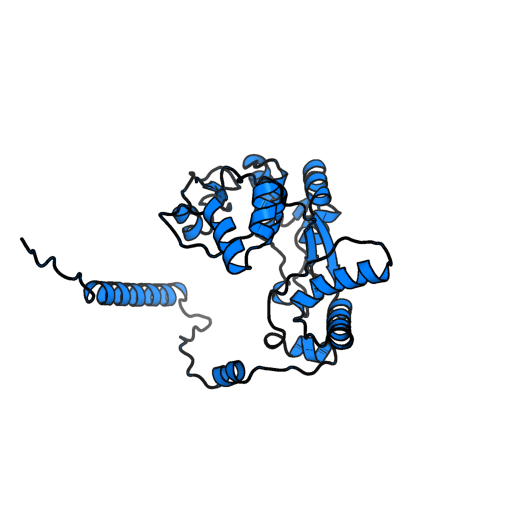.985 18.413 1.00 95.88 105 GLY A O 1
ATOM 819 N N . ASP A 1 106 ? 1.886 -6.572 17.388 1.00 96.88 106 ASP A N 1
ATOM 820 C CA . ASP A 1 106 ? 3.155 -5.848 17.457 1.00 96.88 106 ASP A CA 1
ATOM 821 C C . ASP A 1 106 ? 3.268 -4.829 16.311 1.00 96.88 106 ASP A C 1
ATOM 823 O O . ASP A 1 106 ? 3.532 -5.179 15.161 1.00 96.88 106 ASP A O 1
ATOM 827 N N . PHE A 1 107 ? 3.065 -3.556 16.642 1.00 96.19 107 PHE A N 1
ATOM 828 C CA . PHE A 1 107 ? 3.234 -2.398 15.768 1.00 96.19 107 PHE A CA 1
ATOM 829 C C . PHE A 1 107 ? 4.496 -1.612 16.158 1.00 96.19 107 PHE A C 1
ATOM 831 O O . PHE A 1 107 ? 4.448 -0.421 16.461 1.00 96.19 107 PHE A O 1
ATOM 838 N N . SER A 1 108 ? 5.638 -2.300 16.201 1.00 95.81 108 SER A N 1
ATOM 839 C CA . SER A 1 108 ? 6.941 -1.698 16.515 1.00 95.81 108 SER A CA 1
ATOM 840 C C . SER A 1 108 ? 7.852 -1.583 15.299 1.00 95.81 108 SER A C 1
ATOM 842 O O . SER A 1 108 ? 7.832 -2.449 14.413 1.00 95.81 108 SER A O 1
ATOM 844 N N . LEU A 1 109 ? 8.682 -0.537 15.284 1.00 94.88 109 LEU A N 1
ATOM 845 C CA . LEU A 1 109 ? 9.742 -0.375 14.296 1.00 94.88 109 LEU A CA 1
ATOM 846 C C . LEU A 1 109 ? 10.794 -1.477 14.430 1.00 94.88 109 LEU A C 1
ATOM 848 O O . LEU A 1 109 ? 11.099 -1.951 15.523 1.00 94.88 109 LEU A O 1
ATOM 852 N N . SER A 1 110 ? 11.359 -1.880 13.296 1.00 92.88 110 SER A N 1
ATOM 853 C CA . SER A 1 110 ? 12.561 -2.712 13.270 1.00 92.88 110 SER A CA 1
ATOM 854 C C . SER A 1 110 ? 13.808 -1.828 13.325 1.00 92.88 110 SER A C 1
ATOM 856 O O . SER A 1 110 ? 13.742 -0.638 13.039 1.00 92.88 110 SER A O 1
ATOM 858 N N . GLU A 1 111 ? 14.968 -2.410 13.626 1.00 90.12 111 GLU A N 1
ATOM 859 C CA . GLU A 1 111 ? 16.235 -1.663 13.707 1.00 90.12 111 GLU A CA 1
ATOM 860 C C . GLU A 1 111 ? 16.568 -0.894 12.415 1.00 90.12 111 GLU A C 1
ATOM 862 O O . GLU A 1 111 ? 17.048 0.235 12.463 1.00 90.12 111 GLU A O 1
ATOM 867 N N . ALA A 1 112 ? 16.279 -1.488 11.254 1.00 92.69 112 ALA A N 1
ATOM 868 C CA . ALA A 1 112 ? 16.516 -0.871 9.956 1.00 92.69 112 ALA A CA 1
ATOM 869 C C . ALA A 1 112 ? 15.498 -1.339 8.912 1.00 92.69 112 ALA A C 1
ATOM 871 O O . ALA A 1 112 ? 14.959 -2.448 8.995 1.00 92.69 112 ALA A O 1
ATOM 872 N N . VAL A 1 113 ? 15.241 -0.481 7.924 1.00 94.69 113 VAL A N 1
ATOM 873 C CA . VAL A 1 113 ? 14.546 -0.866 6.692 1.00 94.69 113 VAL A CA 1
ATOM 874 C C . VAL A 1 113 ? 15.482 -1.769 5.900 1.00 94.69 113 VAL A C 1
ATOM 876 O O . VAL A 1 113 ? 16.654 -1.441 5.703 1.00 94.69 113 VAL A O 1
ATOM 879 N N . ARG A 1 114 ? 14.973 -2.911 5.447 1.00 95.31 114 ARG A N 1
ATOM 880 C CA . ARG A 1 114 ? 15.742 -3.860 4.641 1.00 95.31 114 ARG A CA 1
ATOM 881 C C . ARG A 1 114 ? 15.324 -3.716 3.178 1.00 95.31 114 ARG A C 1
ATOM 883 O O . ARG A 1 114 ? 14.129 -3.849 2.916 1.00 95.31 114 ARG A O 1
ATOM 890 N N . PRO A 1 115 ? 16.253 -3.487 2.237 1.00 96.06 115 PRO A N 1
ATOM 891 C CA . PRO A 1 115 ? 15.921 -3.449 0.816 1.00 96.06 115 PRO A CA 1
ATOM 892 C C . PRO A 1 115 ? 15.253 -4.748 0.355 1.00 96.06 115 PRO A C 1
ATOM 894 O O . PRO A 1 115 ? 15.671 -5.826 0.776 1.00 96.06 115 PRO A O 1
ATOM 897 N N . SER A 1 116 ? 14.242 -4.640 -0.500 1.00 96.31 116 SER A N 1
ATOM 898 C CA . SER A 1 116 ? 13.594 -5.765 -1.182 1.00 96.31 116 SER A CA 1
ATOM 899 C C . SER A 1 116 ? 13.443 -5.503 -2.679 1.00 96.31 116 SER A C 1
ATOM 901 O O . SER A 1 116 ? 13.581 -4.370 -3.152 1.00 96.31 116 SER A O 1
ATOM 903 N N . LEU A 1 117 ? 13.070 -6.538 -3.435 1.00 96.00 117 LEU A N 1
ATOM 904 C CA . LEU A 1 117 ? 12.657 -6.371 -4.832 1.00 96.00 117 LEU A CA 1
ATOM 905 C C . LEU A 1 117 ? 11.374 -5.537 -4.955 1.00 96.00 117 LEU A C 1
ATOM 907 O O . LEU A 1 117 ? 11.170 -4.841 -5.948 1.00 96.00 117 LEU A O 1
ATOM 911 N N . ALA A 1 118 ? 10.508 -5.569 -3.941 1.00 94.56 118 ALA A N 1
ATOM 912 C CA . ALA A 1 118 ? 9.298 -4.760 -3.861 1.00 94.56 118 ALA A CA 1
ATOM 913 C C . ALA A 1 118 ? 9.559 -3.431 -3.126 1.00 94.56 118 ALA A C 1
ATOM 915 O O . ALA A 1 118 ? 8.841 -3.077 -2.195 1.00 94.56 118 ALA A O 1
ATOM 916 N N . SER A 1 119 ? 10.540 -2.655 -3.590 1.00 92.88 119 SER A N 1
ATOM 917 C CA . SER A 1 119 ? 11.106 -1.486 -2.887 1.00 92.88 119 SER A CA 1
ATOM 918 C C . SER A 1 119 ? 10.103 -0.439 -2.377 1.00 92.88 119 SER A C 1
ATOM 920 O O . SER A 1 119 ? 10.257 0.086 -1.281 1.00 92.88 119 SER A O 1
ATOM 922 N N . ALA A 1 120 ? 9.025 -0.150 -3.116 1.00 87.81 120 ALA A N 1
ATOM 923 C CA . ALA A 1 120 ? 7.964 0.760 -2.653 1.00 87.81 120 ALA A CA 1
ATOM 924 C C . ALA A 1 120 ? 7.221 0.297 -1.375 1.00 87.81 120 ALA A C 1
ATOM 926 O O . ALA A 1 120 ? 6.474 1.076 -0.788 1.00 87.81 120 ALA A O 1
ATOM 927 N N . MET A 1 121 ? 7.404 -0.957 -0.952 1.00 90.06 121 MET A N 1
ATOM 928 C CA . MET A 1 121 ? 6.860 -1.526 0.285 1.00 90.06 121 MET A CA 1
ATOM 929 C C . MET A 1 121 ? 7.900 -1.578 1.414 1.00 90.06 121 MET A C 1
ATOM 931 O O . MET A 1 121 ? 7.571 -2.023 2.511 1.00 90.06 121 MET A O 1
ATOM 935 N N . ASP A 1 122 ? 9.129 -1.103 1.180 1.00 93.06 122 ASP A N 1
ATOM 936 C CA . ASP A 1 122 ? 10.202 -1.031 2.177 1.00 93.06 122 ASP A CA 1
ATOM 937 C C . ASP A 1 122 ? 9.966 0.137 3.141 1.00 93.06 122 ASP A C 1
ATOM 939 O O . ASP A 1 122 ? 10.683 1.138 3.161 1.00 93.06 122 ASP A O 1
ATOM 943 N N . ILE A 1 123 ? 8.902 0.019 3.931 1.00 86.94 123 ILE A N 1
ATOM 944 C CA . ILE A 1 123 ? 8.456 1.040 4.870 1.00 86.94 123 ILE A CA 1
ATOM 945 C C . ILE A 1 123 ? 8.406 0.483 6.285 1.00 86.94 123 ILE A C 1
ATOM 947 O O . ILE A 1 123 ? 8.094 -0.680 6.526 1.00 86.94 123 ILE A O 1
ATOM 951 N N . GLN A 1 124 ? 8.677 1.360 7.239 1.00 85.56 124 GLN A N 1
ATOM 952 C CA . GLN A 1 124 ? 8.609 1.043 8.660 1.00 85.56 124 GLN A CA 1
ATOM 953 C C . GLN A 1 124 ? 7.454 1.749 9.371 1.00 85.56 124 GLN A C 1
ATOM 955 O O . GLN A 1 124 ? 6.958 1.249 10.373 1.00 85.56 124 GLN A O 1
ATOM 960 N N . VAL A 1 125 ? 6.979 2.871 8.827 1.00 84.81 125 VAL A N 1
ATOM 961 C CA . VAL A 1 125 ? 5.838 3.616 9.364 1.00 84.81 125 VAL A CA 1
ATOM 962 C C . VAL A 1 125 ? 4.719 3.610 8.321 1.00 84.81 125 VAL A C 1
ATOM 964 O O . VAL A 1 125 ? 4.690 4.468 7.438 1.00 84.81 125 VAL A O 1
ATOM 967 N N . PRO A 1 126 ? 3.796 2.635 8.362 1.00 80.56 126 PRO A N 1
ATOM 968 C CA . PRO A 1 126 ? 2.644 2.624 7.473 1.00 80.56 126 PRO A CA 1
ATOM 969 C C . PRO A 1 126 ? 1.594 3.599 8.015 1.00 80.56 126 PRO A C 1
ATOM 971 O O . PRO A 1 126 ? 0.682 3.196 8.730 1.00 80.56 126 PRO A O 1
ATOM 974 N N . TYR A 1 127 ? 1.708 4.887 7.684 1.00 72.38 127 TYR A N 1
ATOM 975 C CA . TYR A 1 127 ? 0.830 5.948 8.209 1.00 72.38 127 TYR A CA 1
ATOM 976 C C . TYR A 1 127 ? -0.675 5.643 8.056 1.00 72.38 127 TYR A C 1
ATOM 978 O O . TYR A 1 127 ? -1.468 5.943 8.945 1.00 72.38 127 TYR A O 1
ATOM 986 N N . ASN A 1 128 ? -1.074 4.939 6.990 1.00 76.31 128 ASN A N 1
ATOM 987 C CA . ASN A 1 128 ? -2.462 4.506 6.782 1.00 76.31 128 ASN A CA 1
ATOM 988 C C . ASN A 1 128 ? -2.970 3.474 7.810 1.00 76.31 128 ASN A C 1
ATOM 990 O O . ASN A 1 128 ? -4.180 3.272 7.915 1.00 76.31 128 ASN A O 1
ATOM 994 N N . MET A 1 129 ? -2.094 2.848 8.603 1.00 83.56 129 MET A N 1
ATOM 995 C CA . MET A 1 129 ? -2.500 1.983 9.714 1.00 83.56 129 MET A CA 1
ATOM 996 C C . MET A 1 129 ? -3.272 2.770 10.780 1.00 83.56 129 MET A C 1
ATOM 998 O O . MET A 1 129 ? -4.196 2.215 11.366 1.00 83.56 129 MET A O 1
ATOM 1002 N N . GLU A 1 130 ? -2.998 4.069 10.964 1.00 87.94 130 GLU A N 1
ATOM 1003 C CA . GLU A 1 130 ? -3.769 4.932 11.873 1.00 87.94 130 GLU A CA 1
ATOM 1004 C C . GLU A 1 130 ? -5.269 4.931 11.515 1.00 87.94 130 GLU A C 1
ATOM 1006 O O . GLU A 1 130 ? -6.121 4.808 12.397 1.00 87.94 130 GLU A O 1
ATOM 1011 N N . ARG A 1 131 ? -5.608 4.940 10.214 1.00 80.69 131 ARG A N 1
ATOM 1012 C CA . ARG A 1 131 ? -7.003 4.842 9.738 1.00 80.69 131 ARG A CA 1
ATOM 1013 C C . ARG A 1 131 ? -7.639 3.500 10.092 1.00 80.69 131 ARG A C 1
ATOM 1015 O O . ARG A 1 131 ? -8.816 3.450 10.439 1.00 80.69 131 ARG A O 1
ATOM 1022 N N . ILE A 1 132 ? -6.872 2.412 10.018 1.00 83.56 132 ILE A N 1
ATOM 1023 C CA . ILE A 1 132 ? -7.338 1.067 10.382 1.00 83.56 132 ILE A CA 1
ATOM 1024 C C . ILE A 1 132 ? -7.585 0.995 11.895 1.00 83.56 132 ILE A C 1
ATOM 1026 O O . ILE A 1 132 ? -8.646 0.536 12.315 1.00 83.56 132 ILE A O 1
ATOM 1030 N N . LEU A 1 133 ? -6.661 1.500 12.719 1.00 88.62 133 LEU A N 1
ATOM 1031 C CA . LEU A 1 133 ? -6.828 1.548 14.177 1.00 88.62 133 LEU A CA 1
ATOM 1032 C C . LEU A 1 133 ? -8.074 2.350 14.574 1.00 88.62 133 LEU A C 1
ATOM 1034 O O . LEU A 1 133 ? -8.879 1.885 15.385 1.00 88.62 133 LEU A O 1
ATOM 1038 N N . TRP A 1 134 ? -8.288 3.509 13.951 1.00 85.25 134 TRP A N 1
ATOM 1039 C CA . TRP A 1 134 ? -9.488 4.316 14.160 1.00 85.25 134 TRP A CA 1
ATOM 1040 C C . TRP A 1 134 ? -10.763 3.562 13.771 1.00 85.25 134 TRP A C 1
ATOM 1042 O O . TRP A 1 134 ? -11.692 3.441 14.569 1.00 85.25 134 TRP A O 1
ATOM 1052 N N . LEU A 1 135 ? -10.781 2.953 12.585 1.00 80.56 135 LEU A N 1
ATOM 1053 C CA . LEU A 1 135 ? -11.946 2.239 12.069 1.00 80.56 135 LEU A CA 1
ATOM 1054 C C . LEU A 1 135 ? -12.353 1.038 12.939 1.00 80.56 135 LEU A C 1
ATOM 1056 O O . LEU A 1 135 ? -13.541 0.781 13.149 1.00 80.56 135 LEU A O 1
ATOM 1060 N N . PHE A 1 136 ? -11.378 0.284 13.451 1.00 86.69 136 PHE A N 1
ATOM 1061 C CA . PHE A 1 136 ? -11.630 -0.916 14.255 1.00 86.69 136 PHE A CA 1
ATOM 1062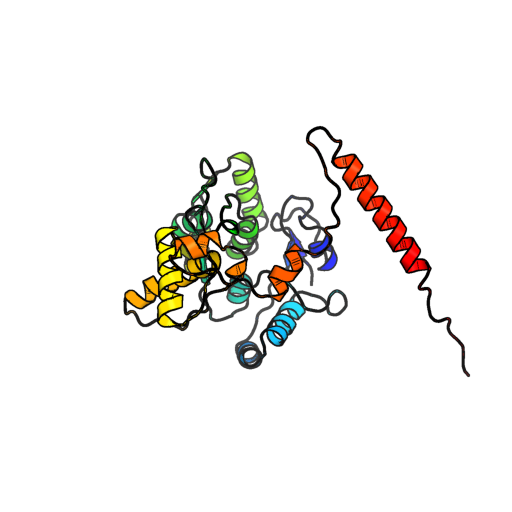 C C . PHE A 1 136 ? -11.746 -0.646 15.761 1.00 86.69 136 PHE A C 1
ATOM 1064 O O . PHE A 1 136 ? -12.287 -1.486 16.481 1.00 86.69 136 PHE A O 1
ATOM 1071 N N . SER A 1 137 ? -11.353 0.542 16.230 1.00 88.00 137 SER A N 1
ATOM 1072 C CA . SER A 1 137 ? -11.641 1.019 17.593 1.00 88.00 137 SER A CA 1
ATOM 1073 C C . SER A 1 137 ? -13.057 1.588 17.754 1.00 88.00 137 SER A C 1
ATOM 1075 O O . SER A 1 137 ? -13.397 2.090 18.823 1.00 88.00 137 SER A O 1
ATOM 1077 N N . GLY A 1 138 ? -13.897 1.491 16.715 1.00 82.75 138 GLY A N 1
ATOM 1078 C CA . GLY A 1 138 ? -15.246 2.058 16.709 1.00 82.75 138 GLY A CA 1
ATOM 1079 C C . GLY A 1 138 ? -15.241 3.562 16.455 1.00 82.75 138 GLY A C 1
ATOM 1080 O O . GLY A 1 138 ? -15.982 4.286 17.111 1.00 82.75 138 GLY A O 1
ATOM 1081 N N . SER A 1 139 ? -14.378 4.026 15.545 1.00 83.12 139 SER A N 1
ATOM 1082 C CA . SER A 1 139 ? -14.205 5.446 15.216 1.00 83.12 139 SER A CA 1
ATOM 1083 C C . SER A 1 139 ? -13.729 6.295 16.405 1.00 83.12 139 SER A C 1
ATOM 1085 O O . SER A 1 139 ? -14.001 7.494 16.491 1.00 83.12 139 SER A O 1
ATOM 1087 N N . SER A 1 140 ? -13.018 5.680 17.358 1.00 88.00 140 SER A N 1
ATOM 1088 C CA . SER A 1 140 ? -12.605 6.345 18.593 1.00 88.00 140 SER A CA 1
ATOM 1089 C C . SER A 1 140 ? -11.330 7.157 18.393 1.00 88.00 140 SER A C 1
ATOM 1091 O O . SER A 1 140 ? -10.212 6.626 18.358 1.00 88.00 140 SER A O 1
ATOM 1093 N N . GLY A 1 141 ? -11.497 8.480 18.328 1.00 84.25 141 GLY A N 1
ATOM 1094 C CA . GLY A 1 141 ? -10.372 9.413 18.265 1.00 84.25 141 GLY A CA 1
ATOM 1095 C C . GLY A 1 141 ? -9.481 9.363 19.509 1.00 84.25 141 GLY A C 1
ATOM 1096 O O . GLY A 1 141 ? -8.260 9.427 19.408 1.00 84.25 141 GLY A O 1
ATOM 1097 N N . GLN A 1 142 ? -10.078 9.155 20.689 1.00 90.88 142 GLN A N 1
ATOM 1098 C CA . GLN A 1 142 ? -9.347 9.059 21.954 1.00 90.88 142 GLN A CA 1
ATOM 1099 C C . GLN A 1 142 ? -8.409 7.847 21.991 1.00 90.88 142 GLN A C 1
ATOM 1101 O O . GLN A 1 142 ? -7.252 7.989 22.387 1.00 90.88 142 GLN A O 1
ATOM 1106 N N . VAL A 1 143 ? -8.902 6.669 21.586 1.00 92.12 143 VAL A N 1
ATOM 1107 C CA . VAL A 1 143 ? -8.098 5.436 21.546 1.00 92.12 143 VAL A CA 1
ATOM 1108 C C . VAL A 1 143 ? -6.981 5.582 20.521 1.00 92.12 143 VAL A C 1
ATOM 1110 O O . VAL A 1 143 ? -5.824 5.323 20.836 1.00 92.12 143 VAL A O 1
ATOM 1113 N N . THR A 1 144 ? -7.313 6.052 19.319 1.00 91.00 144 THR A N 1
ATOM 1114 C CA . THR A 1 144 ? -6.339 6.215 18.234 1.00 91.00 144 THR A CA 1
ATOM 1115 C C . THR A 1 144 ? -5.233 7.191 18.622 1.00 91.00 144 THR A C 1
ATOM 1117 O O . THR A 1 144 ? -4.061 6.847 18.507 1.00 91.00 144 THR A O 1
ATOM 1120 N N . ARG A 1 145 ? -5.579 8.359 19.180 1.00 92.19 145 ARG A N 1
ATOM 1121 C CA . ARG A 1 145 ? -4.598 9.332 19.678 1.00 92.19 145 ARG A CA 1
ATOM 1122 C C . ARG A 1 145 ? -3.655 8.715 20.708 1.00 92.19 145 ARG A C 1
ATOM 1124 O O . ARG A 1 145 ? -2.448 8.832 20.548 1.00 92.19 145 ARG A O 1
ATOM 1131 N N . ALA A 1 146 ? -4.185 8.026 21.720 1.00 95.31 146 ALA A N 1
ATOM 1132 C CA . ALA A 1 146 ? -3.359 7.418 22.764 1.00 95.31 146 ALA A CA 1
ATOM 1133 C C . ALA A 1 146 ? -2.359 6.391 22.198 1.00 95.31 146 ALA A C 1
ATOM 1135 O O . ALA A 1 146 ? -1.198 6.368 22.605 1.00 95.31 146 ALA A O 1
ATOM 1136 N N . LEU A 1 147 ? -2.795 5.572 21.234 1.00 95.50 147 LEU A N 1
ATOM 1137 C CA . LEU A 1 147 ? -1.939 4.597 20.553 1.00 95.50 147 LEU A CA 1
ATOM 1138 C C . LEU A 1 147 ? -0.848 5.281 19.715 1.00 95.50 147 LEU A C 1
ATOM 1140 O O . LEU A 1 147 ? 0.318 4.889 19.787 1.00 95.50 147 LEU A O 1
ATOM 1144 N N . MET A 1 148 ? -1.212 6.309 18.944 1.00 93.44 148 MET A N 1
ATOM 1145 C CA . MET A 1 148 ? -0.275 7.005 18.061 1.00 93.44 148 MET A CA 1
ATOM 1146 C C . MET A 1 148 ? 0.733 7.858 18.835 1.00 93.44 148 MET A C 1
ATOM 1148 O O . MET A 1 148 ? 1.917 7.789 18.532 1.00 93.44 148 MET A O 1
ATOM 1152 N N . GLU A 1 149 ? 0.315 8.570 19.885 1.00 94.44 149 GLU A N 1
ATOM 1153 C CA . GLU A 1 149 ? 1.224 9.322 20.767 1.00 94.44 149 GLU A CA 1
ATOM 1154 C C . GLU A 1 149 ? 2.213 8.392 21.486 1.00 94.44 149 GLU A C 1
ATOM 1156 O O . GLU A 1 149 ? 3.388 8.728 21.666 1.00 94.44 149 GLU A O 1
ATOM 1161 N N . GLN A 1 150 ? 1.765 7.196 21.890 1.00 94.62 150 GLN A N 1
ATOM 1162 C CA . GLN A 1 150 ? 2.668 6.182 22.421 1.00 94.62 150 GLN A CA 1
ATOM 1163 C C . GLN A 1 150 ? 3.692 5.773 21.361 1.00 94.62 150 GLN A C 1
ATOM 1165 O O . GLN A 1 150 ? 4.888 5.854 21.634 1.00 94.62 150 GLN A O 1
ATOM 1170 N N . PHE A 1 151 ? 3.238 5.379 20.169 1.00 94.81 151 PHE A N 1
ATOM 1171 C CA . PHE A 1 151 ? 4.112 4.947 19.081 1.00 94.81 151 PHE A CA 1
ATOM 1172 C C . PHE A 1 151 ? 5.113 6.032 18.659 1.00 94.81 151 PHE A C 1
ATOM 1174 O O . PHE A 1 151 ? 6.289 5.736 18.487 1.00 94.81 151 PHE A O 1
ATOM 1181 N N . GLU A 1 152 ? 4.695 7.292 18.552 1.00 92.81 152 GLU A N 1
ATOM 1182 C CA . GLU A 1 152 ? 5.577 8.420 18.222 1.00 92.81 152 GLU A CA 1
ATOM 1183 C C . GLU A 1 152 ? 6.678 8.620 19.270 1.00 92.81 152 GLU A C 1
ATOM 1185 O O . GLU A 1 152 ? 7.815 8.948 18.928 1.00 92.81 152 GLU A O 1
ATOM 1190 N N . ARG A 1 153 ? 6.363 8.383 20.550 1.00 95.12 153 ARG A N 1
ATOM 1191 C CA . ARG A 1 153 ? 7.314 8.528 21.657 1.00 95.12 153 ARG A CA 1
ATOM 1192 C C . ARG A 1 153 ? 8.276 7.349 21.785 1.00 95.12 153 ARG A C 1
ATOM 1194 O O . ARG A 1 153 ? 9.425 7.554 22.165 1.00 95.12 153 ARG A O 1
ATOM 1201 N N . THR A 1 154 ? 7.808 6.123 21.559 1.00 95.12 154 THR A N 1
ATOM 1202 C CA . THR A 1 154 ? 8.568 4.896 21.869 1.00 95.12 154 THR A CA 1
ATOM 1203 C C . THR A 1 154 ? 9.020 4.120 20.640 1.00 95.12 154 THR A C 1
ATOM 1205 O O . THR A 1 154 ? 9.800 3.185 20.790 1.00 95.12 154 THR A O 1
ATOM 1208 N N . GLN A 1 155 ? 8.509 4.450 19.451 1.00 95.19 155 GLN A N 1
ATOM 1209 C CA . GLN A 1 155 ? 8.673 3.685 18.206 1.00 95.19 155 GLN A CA 1
ATOM 1210 C C . GLN A 1 155 ? 8.188 2.226 18.309 1.00 95.19 155 GLN A C 1
ATOM 1212 O O . GLN A 1 155 ? 8.519 1.376 17.480 1.00 95.19 155 GLN A O 1
ATOM 1217 N N . SER A 1 156 ? 7.395 1.924 19.339 1.00 94.75 156 SER A N 1
ATOM 1218 C CA . SER A 1 156 ? 6.941 0.579 19.676 1.00 94.75 156 SER A CA 1
ATOM 1219 C C . SER A 1 156 ? 5.558 0.619 20.306 1.00 94.75 156 SER A C 1
ATOM 1221 O O . SER A 1 156 ? 5.310 1.366 21.258 1.00 94.75 156 SER A O 1
ATOM 1223 N N . LEU A 1 157 ? 4.656 -0.200 19.777 1.00 94.88 157 LEU A N 1
ATOM 1224 C CA . LEU A 1 157 ? 3.275 -0.266 20.222 1.00 94.88 157 LEU A CA 1
ATOM 1225 C C . LEU A 1 157 ? 2.785 -1.711 20.197 1.00 94.88 157 LEU A C 1
ATOM 1227 O O . LEU A 1 157 ? 2.809 -2.358 19.155 1.00 94.88 157 LEU A O 1
ATOM 1231 N N . GLN A 1 158 ? 2.271 -2.185 21.330 1.00 97.31 158 GLN A N 1
ATOM 1232 C CA . GLN A 1 158 ? 1.487 -3.413 21.389 1.00 97.31 158 GLN A CA 1
ATOM 1233 C C . GLN A 1 158 ? 0.002 -3.043 21.329 1.00 97.31 158 GLN A C 1
ATOM 1235 O O . GLN A 1 158 ? -0.507 -2.347 22.209 1.00 97.31 158 GLN A O 1
ATOM 1240 N N . LEU A 1 159 ? -0.697 -3.500 20.292 1.00 96.44 159 LEU A N 1
ATOM 1241 C CA . LEU A 1 159 ? -2.123 -3.253 20.122 1.00 96.44 159 LEU A CA 1
ATOM 1242 C C . LEU A 1 159 ? -2.930 -3.970 21.218 1.00 96.44 159 LEU A C 1
ATOM 1244 O O . LEU A 1 159 ? -2.647 -5.137 21.512 1.00 96.44 159 LEU A O 1
ATOM 1248 N N . PRO A 1 160 ? -3.965 -3.319 21.787 1.00 96.44 160 PRO A N 1
ATOM 1249 C CA . PRO A 1 160 ? -4.897 -3.973 22.698 1.00 96.44 160 PRO A CA 1
ATOM 1250 C C . PRO A 1 160 ? -5.532 -5.208 22.054 1.00 96.44 160 PRO A C 1
ATOM 1252 O O . PRO A 1 160 ? -5.941 -5.160 20.893 1.00 96.44 160 PRO A O 1
ATOM 1255 N N . GLU A 1 161 ? -5.665 -6.292 22.818 1.00 94.94 161 GLU A N 1
ATOM 1256 C CA . GLU A 1 161 ? -6.119 -7.595 22.309 1.00 94.94 161 GLU A CA 1
ATOM 1257 C C . GLU A 1 161 ? -7.489 -7.527 21.618 1.00 94.94 161 GLU A C 1
ATOM 1259 O O . GLU A 1 161 ? -7.677 -8.104 20.549 1.00 94.94 161 GLU A O 1
ATOM 1264 N N . GLU A 1 162 ? -8.428 -6.757 22.172 1.00 94.69 162 GLU A N 1
ATOM 1265 C CA . GLU A 1 162 ? -9.749 -6.563 21.568 1.00 94.69 162 GLU A CA 1
ATOM 1266 C C . GLU A 1 162 ? -9.660 -5.883 20.190 1.00 94.69 162 GLU A C 1
ATOM 1268 O O . GLU A 1 162 ? -10.318 -6.303 19.237 1.00 94.69 162 GLU A O 1
ATOM 1273 N N . LEU A 1 163 ? -8.822 -4.847 20.064 1.00 93.69 163 LEU A N 1
ATOM 1274 C CA . LEU A 1 163 ? -8.615 -4.136 18.802 1.00 93.69 163 LEU A CA 1
ATOM 1275 C C . LEU A 1 163 ? -7.919 -5.040 17.779 1.00 93.69 163 LEU A C 1
ATOM 1277 O O . LEU A 1 163 ? -8.356 -5.119 16.631 1.00 93.69 163 LEU A O 1
ATOM 1281 N N . ARG A 1 164 ? -6.876 -5.760 18.209 1.00 95.69 164 ARG A N 1
ATOM 1282 C CA . ARG A 1 164 ? -6.167 -6.744 17.387 1.00 95.69 164 ARG A CA 1
ATOM 1283 C C . ARG A 1 164 ? -7.130 -7.808 16.856 1.00 95.69 164 ARG A C 1
ATOM 1285 O O . ARG A 1 164 ? -7.147 -8.031 15.651 1.00 95.69 164 ARG A O 1
ATOM 1292 N N . SER A 1 165 ? -7.963 -8.407 17.715 1.00 94.31 165 SER A N 1
ATOM 1293 C CA . SER A 1 165 ? -8.938 -9.435 17.317 1.00 94.31 165 SER A CA 1
ATOM 1294 C C . SER A 1 165 ? -9.895 -8.922 16.241 1.00 94.31 165 SER A C 1
ATOM 1296 O O . SER A 1 165 ? -10.037 -9.556 15.197 1.00 94.31 165 SER A O 1
ATOM 1298 N N . LYS A 1 166 ? -10.470 -7.726 16.434 1.00 90.88 166 LYS A N 1
ATOM 1299 C CA . LYS A 1 166 ? -11.367 -7.096 15.449 1.00 90.88 166 LYS A CA 1
ATOM 1300 C C . LYS A 1 166 ? -10.688 -6.873 14.093 1.00 90.88 166 LYS A C 1
ATOM 1302 O O . LYS A 1 166 ? -11.321 -7.060 13.055 1.00 90.88 166 LYS A O 1
ATOM 1307 N N . ILE A 1 167 ? -9.413 -6.477 14.087 1.00 90.50 167 ILE A N 1
ATOM 1308 C CA . ILE A 1 167 ? -8.638 -6.308 12.849 1.00 90.50 167 ILE A CA 1
ATOM 1309 C C . ILE A 1 167 ? -8.374 -7.672 12.196 1.00 90.50 167 ILE A C 1
ATOM 1311 O O . ILE A 1 167 ? -8.620 -7.818 11.000 1.00 90.50 167 ILE A O 1
ATOM 1315 N N . SER A 1 168 ? -7.918 -8.674 12.957 1.00 91.38 168 SER A N 1
ATOM 1316 C CA . SER A 1 168 ? -7.614 -10.018 12.439 1.00 91.38 168 SER A CA 1
ATOM 1317 C C . SER A 1 168 ? -8.844 -10.743 11.876 1.00 91.38 168 SER A C 1
ATOM 1319 O O . SER A 1 168 ? -8.706 -11.563 10.971 1.00 91.38 168 SER A O 1
ATOM 1321 N N . GLU A 1 169 ? -10.042 -10.460 12.393 1.00 89.06 169 GLU A N 1
ATOM 1322 C CA . GLU A 1 169 ? -11.303 -10.993 11.862 1.00 89.06 169 GLU A CA 1
ATOM 1323 C C . GLU A 1 169 ? -11.635 -10.433 10.471 1.00 89.06 169 GLU A C 1
ATOM 1325 O O . GLU A 1 169 ? -12.195 -11.141 9.631 1.00 89.06 169 GLU A O 1
ATOM 1330 N N . ALA A 1 170 ? -11.278 -9.173 10.207 1.00 83.31 170 ALA A N 1
ATOM 1331 C CA . ALA A 1 170 ? -11.588 -8.495 8.951 1.00 83.31 170 ALA A CA 1
ATOM 1332 C C . ALA A 1 170 ? -10.468 -8.590 7.903 1.00 83.31 170 ALA A C 1
ATOM 1334 O O . ALA A 1 170 ? -10.739 -8.584 6.698 1.00 83.31 170 ALA A O 1
ATOM 1335 N N . VAL A 1 171 ? -9.212 -8.656 8.350 1.00 86.38 171 VAL A N 1
ATOM 1336 C CA . VAL A 1 171 ? -8.025 -8.605 7.498 1.00 86.38 171 VAL A CA 1
ATOM 1337 C C . VAL A 1 171 ? -7.095 -9.761 7.843 1.00 86.38 171 VAL A C 1
ATOM 1339 O O . VAL A 1 171 ? -6.565 -9.865 8.946 1.00 86.38 171 VAL A O 1
ATOM 1342 N N . THR A 1 172 ? -6.852 -10.615 6.855 1.00 92.06 172 THR A N 1
ATOM 1343 C CA . THR A 1 172 ? -5.776 -11.612 6.909 1.00 92.06 172 THR A CA 1
ATOM 1344 C C . THR A 1 172 ? -4.460 -10.982 6.464 1.00 92.06 172 THR A C 1
ATOM 1346 O O . THR A 1 172 ? -4.469 -9.978 5.753 1.00 92.06 172 THR A O 1
ATOM 1349 N N . SER A 1 173 ? -3.315 -11.538 6.862 1.00 94.25 173 SER A N 1
ATOM 1350 C CA . SER A 1 173 ? -2.021 -11.000 6.435 1.00 94.25 173 SER A CA 1
ATOM 1351 C C . SER A 1 173 ? -0.940 -12.058 6.274 1.00 94.25 173 SER A C 1
ATOM 1353 O O . SER A 1 173 ? -0.961 -13.096 6.945 1.00 94.25 173 SER A O 1
ATOM 1355 N N . GLU A 1 174 ? 0.033 -11.756 5.416 1.00 95.56 174 GLU A N 1
ATOM 1356 C CA . GLU A 1 174 ? 1.208 -12.593 5.160 1.00 95.56 174 GLU A CA 1
ATOM 1357 C C . GLU A 1 174 ? 2.437 -11.736 4.819 1.00 95.56 174 GLU A C 1
ATOM 1359 O O . GLU A 1 174 ? 2.301 -10.654 4.248 1.00 95.56 174 GLU A O 1
ATOM 1364 N N . SER A 1 175 ? 3.623 -12.222 5.191 1.00 96.75 175 SER A N 1
ATOM 1365 C CA . SER A 1 175 ? 4.920 -11.652 4.820 1.00 96.75 175 SER A CA 1
ATOM 1366 C C . SER A 1 175 ? 5.613 -12.566 3.810 1.00 96.75 175 SER A C 1
ATOM 1368 O O . SER A 1 175 ? 5.598 -13.789 3.963 1.00 96.75 175 SER A O 1
ATOM 1370 N N . VAL A 1 176 ? 6.188 -11.979 2.763 1.00 96.88 176 VAL A N 1
ATOM 1371 C CA . VAL A 1 176 ? 6.715 -12.681 1.587 1.00 96.88 176 VAL A CA 1
ATOM 1372 C C . VAL A 1 176 ? 8.176 -12.290 1.359 1.00 96.88 176 VAL A C 1
ATOM 1374 O O . VAL A 1 176 ? 8.527 -11.114 1.426 1.00 96.88 176 VAL A O 1
ATOM 1377 N N . SER A 1 177 ? 9.032 -13.276 1.076 1.00 97.62 177 SER A N 1
ATOM 1378 C CA . SER A 1 177 ? 10.454 -13.054 0.779 1.00 97.62 177 SER A CA 1
ATOM 1379 C C . SER A 1 177 ? 10.709 -12.762 -0.704 1.00 97.62 177 SER A C 1
ATOM 1381 O O . SER A 1 177 ? 9.893 -13.109 -1.561 1.00 97.62 177 SER A O 1
ATOM 1383 N N . ASP A 1 178 ? 11.874 -12.202 -1.034 1.00 97.94 178 ASP A N 1
ATOM 1384 C CA . ASP A 1 178 ? 12.277 -11.951 -2.426 1.00 97.94 178 ASP A CA 1
ATOM 1385 C C . ASP A 1 178 ? 12.355 -13.243 -3.265 1.00 97.94 178 ASP A C 1
ATOM 1387 O O . ASP A 1 178 ? 12.008 -13.252 -4.450 1.00 97.94 178 ASP A O 1
ATOM 1391 N N . GLU A 1 179 ? 12.709 -14.382 -2.659 1.00 97.94 179 GLU A N 1
ATOM 1392 C CA . GLU A 1 179 ? 12.665 -15.683 -3.339 1.00 97.94 179 GLU A CA 1
ATOM 1393 C C . GLU A 1 179 ? 11.228 -16.097 -3.671 1.00 97.94 179 GLU A C 1
ATOM 1395 O O . GLU A 1 179 ? 10.970 -16.721 -4.698 1.00 97.94 179 GLU A O 1
ATOM 1400 N N . ALA A 1 180 ? 10.266 -15.780 -2.804 1.00 97.81 180 ALA A N 1
ATOM 1401 C CA . ALA A 1 180 ? 8.860 -16.041 -3.082 1.00 97.81 180 ALA A CA 1
ATOM 1402 C C . ALA A 1 180 ? 8.305 -15.082 -4.150 1.00 97.81 180 ALA A C 1
ATOM 1404 O O . ALA A 1 180 ? 7.579 -15.535 -5.037 1.00 97.81 180 ALA A O 1
ATOM 1405 N N . ILE A 1 181 ? 8.717 -13.808 -4.135 1.00 98.25 181 ILE A N 1
ATOM 1406 C CA . ILE A 1 181 ? 8.391 -12.810 -5.168 1.00 98.25 181 ILE A CA 1
ATOM 1407 C C . ILE A 1 181 ? 8.869 -13.288 -6.545 1.00 98.25 181 ILE A C 1
ATOM 1409 O O . ILE A 1 181 ? 8.066 -13.413 -7.469 1.00 98.25 181 ILE A O 1
ATOM 1413 N N . THR A 1 182 ? 10.153 -13.627 -6.683 1.00 98.38 182 THR A N 1
ATOM 1414 C CA . THR A 1 182 ? 10.734 -14.093 -7.957 1.00 98.38 182 THR A CA 1
ATOM 1415 C C . THR A 1 182 ? 10.091 -15.389 -8.448 1.00 98.38 182 THR A C 1
ATOM 1417 O O . THR A 1 182 ? 9.752 -15.502 -9.629 1.00 98.38 182 THR A O 1
ATOM 1420 N N . ARG A 1 183 ? 9.815 -16.349 -7.549 1.00 98.31 183 ARG A N 1
ATOM 1421 C CA . ARG A 1 183 ? 9.052 -17.563 -7.891 1.00 98.31 183 ARG A CA 1
ATOM 1422 C C . ARG A 1 183 ? 7.646 -17.241 -8.397 1.00 98.31 183 ARG A C 1
ATOM 1424 O O . ARG A 1 183 ? 7.213 -17.847 -9.378 1.00 98.31 183 ARG A O 1
ATOM 1431 N N . ALA A 1 184 ? 6.934 -16.312 -7.759 1.00 98.19 184 ALA A N 1
ATOM 1432 C CA . ALA A 1 184 ? 5.593 -15.910 -8.178 1.00 98.19 184 ALA A CA 1
ATOM 1433 C C . ALA A 1 184 ? 5.608 -15.222 -9.553 1.00 98.19 184 ALA A C 1
ATOM 1435 O O . ALA A 1 184 ? 4.766 -15.541 -10.396 1.00 98.19 184 ALA A O 1
ATOM 1436 N N . MET A 1 185 ? 6.592 -14.354 -9.814 1.00 98.50 185 MET A N 1
ATOM 1437 C CA . MET A 1 185 ? 6.810 -13.736 -11.130 1.00 98.50 185 MET A CA 1
ATOM 1438 C C . MET A 1 185 ? 7.037 -14.800 -12.209 1.00 98.50 185 MET A C 1
ATOM 1440 O O . MET A 1 185 ? 6.301 -14.849 -13.195 1.00 98.50 185 MET A O 1
ATOM 1444 N N . GLY A 1 186 ? 7.996 -15.706 -11.990 1.00 98.25 186 GLY A N 1
ATOM 1445 C CA . GLY A 1 186 ? 8.313 -16.774 -12.940 1.00 98.25 186 GLY A CA 1
ATOM 1446 C C . GLY A 1 186 ? 7.148 -17.740 -13.174 1.00 98.25 186 GLY A C 1
ATOM 1447 O O . GLY A 1 186 ? 6.909 -18.174 -14.301 1.00 98.25 186 GLY A O 1
ATOM 1448 N N . ARG A 1 187 ? 6.375 -18.070 -12.131 1.00 97.94 187 ARG A N 1
ATOM 1449 C CA . ARG A 1 187 ? 5.163 -18.893 -12.264 1.00 97.94 187 ARG A CA 1
ATOM 1450 C C . ARG A 1 187 ? 4.084 -18.185 -13.079 1.00 97.94 187 ARG A C 1
ATOM 1452 O O . ARG A 1 187 ? 3.563 -18.789 -14.010 1.00 97.94 187 ARG A O 1
ATOM 1459 N N . CYS A 1 188 ? 3.789 -16.919 -12.778 1.00 97.94 188 CYS A N 1
ATOM 1460 C CA . CYS A 1 188 ? 2.762 -16.166 -13.495 1.00 97.94 188 CYS A CA 1
ATOM 1461 C C . CYS A 1 188 ? 3.088 -16.026 -14.982 1.00 97.94 188 CYS A C 1
ATOM 1463 O O . CYS A 1 188 ? 2.210 -16.258 -15.812 1.00 97.94 188 CYS A O 1
ATOM 1465 N N . TRP A 1 189 ? 4.356 -15.768 -15.315 1.00 97.69 189 TRP A N 1
ATOM 1466 C CA . TRP A 1 189 ? 4.809 -15.763 -16.699 1.00 97.69 189 TRP A CA 1
ATOM 1467 C C . TRP A 1 189 ? 4.579 -17.116 -17.381 1.00 97.69 189 TRP A C 1
ATOM 1469 O O . TRP A 1 189 ? 3.913 -17.179 -18.411 1.00 97.69 189 TRP A O 1
ATOM 1479 N N . ARG A 1 190 ? 5.055 -18.223 -16.794 1.00 97.75 190 ARG A N 1
ATOM 1480 C CA . ARG A 1 190 ? 4.892 -19.564 -17.389 1.00 97.75 190 ARG A CA 1
ATOM 1481 C C . ARG A 1 190 ? 3.431 -19.966 -17.587 1.00 97.75 190 ARG A C 1
ATOM 1483 O O . ARG A 1 190 ? 3.111 -20.562 -18.606 1.00 97.75 190 ARG A O 1
ATOM 1490 N N . GLU A 1 191 ? 2.571 -19.670 -16.617 1.00 96.81 191 GLU A N 1
ATOM 1491 C CA . GLU A 1 191 ? 1.175 -20.121 -16.624 1.00 96.81 191 GLU A CA 1
ATOM 1492 C C . GLU A 1 191 ? 0.241 -19.187 -17.406 1.00 96.81 191 GLU A C 1
ATOM 1494 O O . GLU A 1 191 ? -0.743 -19.654 -17.968 1.00 96.81 191 GLU A O 1
ATOM 1499 N N . ASN A 1 192 ? 0.536 -17.883 -17.459 1.00 96.19 192 ASN A N 1
ATOM 1500 C CA . ASN A 1 192 ? -0.406 -16.869 -17.954 1.00 96.19 192 ASN A CA 1
ATOM 1501 C C . ASN A 1 192 ? 0.188 -15.925 -19.008 1.00 96.19 192 ASN A C 1
ATOM 1503 O O . ASN A 1 192 ? -0.543 -15.097 -19.542 1.00 96.19 192 ASN A O 1
ATOM 1507 N N . GLN A 1 193 ? 1.497 -16.002 -19.276 1.00 95.62 193 GLN A N 1
ATOM 1508 C CA . GLN A 1 193 ? 2.229 -15.049 -20.126 1.00 95.62 193 GLN A CA 1
ATOM 1509 C C . GLN A 1 193 ? 2.019 -13.588 -19.687 1.00 95.62 193 GLN A C 1
ATOM 1511 O O . GLN A 1 193 ? 1.990 -12.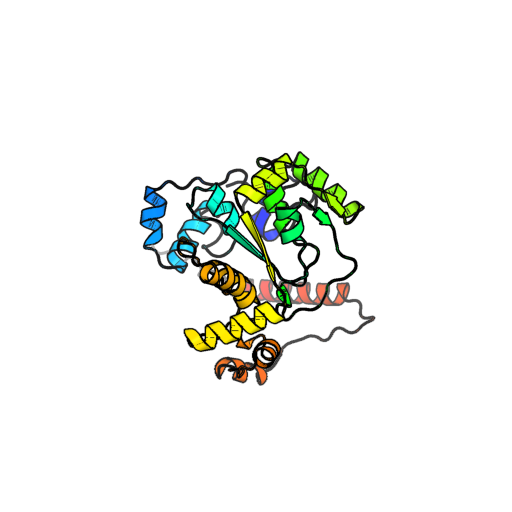667 -20.497 1.00 95.62 193 GLN A O 1
ATOM 1516 N N . TYR A 1 194 ? 1.858 -13.382 -18.376 1.00 95.31 194 TYR A N 1
ATOM 1517 C CA . TYR A 1 194 ? 1.675 -12.069 -17.771 1.00 95.31 194 TYR A CA 1
ATOM 1518 C C . TYR A 1 194 ? 2.879 -11.720 -16.900 1.00 95.31 194 TYR A C 1
ATOM 1520 O O . TYR A 1 194 ? 3.233 -12.464 -15.980 1.00 95.31 194 TYR A O 1
ATOM 1528 N N . LEU A 1 195 ? 3.519 -10.589 -17.197 1.00 95.81 195 LEU A N 1
ATOM 1529 C CA . LEU A 1 195 ? 4.707 -10.134 -16.486 1.00 95.81 195 LEU A CA 1
ATOM 1530 C C . LEU A 1 195 ? 4.313 -9.272 -15.279 1.00 95.81 195 LEU A C 1
ATOM 1532 O O . LEU A 1 195 ? 3.909 -8.117 -15.416 1.00 95.81 195 LEU A O 1
ATOM 1536 N N . LEU A 1 196 ? 4.441 -9.842 -14.082 1.00 97.25 196 LEU A N 1
ATOM 1537 C CA . LEU A 1 196 ? 4.176 -9.138 -12.828 1.00 97.25 196 LEU A CA 1
ATOM 1538 C C . LEU A 1 196 ? 5.305 -8.160 -12.493 1.00 97.25 196 LEU A C 1
ATOM 1540 O O . LEU A 1 196 ? 6.478 -8.489 -12.641 1.00 97.25 196 LEU A O 1
ATOM 1544 N N . CYS A 1 197 ? 4.961 -6.992 -11.945 1.00 97.06 197 CYS A N 1
ATOM 1545 C CA . CYS A 1 197 ? 5.924 -6.227 -11.153 1.00 97.06 197 CYS A CA 1
ATOM 1546 C C . CYS A 1 197 ? 6.156 -6.923 -9.792 1.00 97.06 197 CYS A C 1
ATOM 1548 O O . CYS A 1 197 ? 5.276 -7.669 -9.339 1.00 97.06 197 CYS A O 1
ATOM 1550 N N . PRO A 1 198 ? 7.279 -6.666 -9.096 1.00 97.88 198 PRO A N 1
ATOM 1551 C CA . PRO A 1 198 ? 7.566 -7.302 -7.809 1.00 97.88 198 PRO A CA 1
ATOM 1552 C C . PRO A 1 198 ? 6.481 -7.044 -6.749 1.00 97.88 198 PRO A C 1
ATOM 1554 O O . PRO A 1 198 ? 6.123 -7.957 -6.012 1.00 97.88 198 PRO A O 1
ATOM 1557 N N . HIS A 1 199 ? 5.863 -5.857 -6.718 1.00 96.94 199 HIS A N 1
ATOM 1558 C CA . HIS A 1 199 ? 4.763 -5.537 -5.789 1.00 96.94 199 HIS A CA 1
ATOM 1559 C C . HIS A 1 199 ? 3.502 -6.364 -6.054 1.00 96.94 199 HIS A C 1
ATOM 1561 O O . HIS A 1 199 ? 2.863 -6.847 -5.124 1.00 96.94 199 HIS A O 1
ATOM 1567 N N . SER A 1 200 ? 3.160 -6.573 -7.329 1.00 96.94 200 SER A N 1
ATOM 1568 C CA . SER A 1 200 ? 2.044 -7.448 -7.717 1.00 96.94 200 SER A CA 1
ATOM 1569 C C . SER A 1 200 ? 2.348 -8.898 -7.337 1.00 96.94 200 SER A C 1
ATOM 1571 O O . SER A 1 200 ? 1.476 -9.630 -6.869 1.00 96.94 200 SER A O 1
ATOM 1573 N N . ALA A 1 201 ? 3.606 -9.312 -7.504 1.00 97.88 201 ALA A N 1
ATOM 1574 C CA . ALA A 1 201 ? 4.067 -10.650 -7.171 1.00 97.88 201 ALA A CA 1
ATOM 1575 C C . ALA A 1 201 ? 4.029 -10.959 -5.668 1.00 97.88 201 ALA A C 1
ATOM 1577 O O . ALA A 1 201 ? 3.797 -12.114 -5.320 1.00 97.88 201 ALA A O 1
ATOM 1578 N N . VAL A 1 202 ? 4.137 -9.960 -4.783 1.00 97.31 202 VAL A N 1
ATOM 1579 C CA . VAL A 1 202 ? 3.866 -10.140 -3.344 1.00 97.31 202 VAL A CA 1
ATOM 1580 C C . VAL A 1 202 ? 2.440 -10.667 -3.132 1.00 97.31 202 VAL A C 1
ATOM 1582 O O . VAL A 1 202 ? 2.251 -11.732 -2.544 1.00 97.31 202 VAL A O 1
ATOM 1585 N N . ALA A 1 203 ? 1.426 -9.995 -3.689 1.00 95.19 203 ALA A N 1
ATOM 1586 C CA . ALA A 1 203 ? 0.028 -10.421 -3.566 1.00 95.19 203 ALA A CA 1
ATOM 1587 C C . ALA A 1 203 ? -0.267 -11.745 -4.298 1.00 95.19 203 ALA A C 1
ATOM 1589 O O . ALA A 1 203 ? -1.072 -12.556 -3.835 1.00 95.19 203 ALA A O 1
ATOM 1590 N N . VAL A 1 204 ? 0.373 -11.985 -5.445 1.00 96.81 204 VAL A N 1
ATOM 1591 C CA . VAL A 1 204 ? 0.194 -13.226 -6.215 1.00 96.81 204 VAL A CA 1
ATOM 1592 C C . VAL A 1 204 ? 0.902 -14.419 -5.556 1.00 96.81 204 VAL A C 1
ATOM 1594 O O . VAL A 1 204 ? 0.402 -15.538 -5.647 1.00 96.81 204 VAL A O 1
ATOM 1597 N N . SER A 1 205 ? 1.996 -14.208 -4.817 1.00 96.62 205 SER A N 1
ATOM 1598 C CA . SER A 1 205 ? 2.623 -15.258 -4.000 1.00 96.62 205 SER A CA 1
ATOM 1599 C C . SER A 1 205 ? 1.630 -15.828 -2.987 1.00 96.62 205 SER A C 1
ATOM 1601 O O . SER A 1 205 ? 1.434 -17.044 -2.948 1.00 96.62 205 SER A O 1
ATOM 1603 N N . TYR A 1 206 ? 0.923 -14.947 -2.265 1.00 93.62 206 TYR A N 1
ATOM 1604 C CA . TYR A 1 206 ? -0.183 -15.343 -1.389 1.00 93.62 206 TYR A CA 1
ATOM 1605 C C . TYR A 1 206 ? -1.227 -16.155 -2.151 1.00 93.62 206 TYR A C 1
ATOM 1607 O O . TYR A 1 206 ? -1.689 -17.195 -1.683 1.00 93.62 206 TYR A O 1
ATOM 1615 N N . HIS A 1 207 ? -1.584 -15.722 -3.366 1.00 93.62 207 HIS A N 1
ATOM 1616 C CA . HIS A 1 207 ? -2.542 -16.467 -4.166 1.00 93.62 207 HIS A CA 1
ATOM 1617 C C . HIS A 1 207 ? -2.079 -17.910 -4.433 1.00 93.62 207 HIS A C 1
ATOM 1619 O O . HIS A 1 207 ? -2.843 -18.847 -4.182 1.00 93.62 207 HIS A O 1
ATOM 1625 N N . TYR A 1 208 ? -0.841 -18.082 -4.891 1.00 94.06 208 TYR A N 1
ATOM 1626 C CA . TYR A 1 208 ? -0.283 -19.389 -5.220 1.00 94.06 208 TYR A CA 1
ATOM 1627 C C . TYR A 1 208 ? -0.144 -20.313 -4.008 1.00 94.06 208 TYR A C 1
ATOM 1629 O O . TYR A 1 208 ? -0.508 -21.481 -4.092 1.00 94.06 208 TYR A O 1
ATOM 1637 N N . GLN A 1 209 ? 0.278 -19.799 -2.851 1.00 90.88 209 GLN A N 1
ATOM 1638 C CA . GLN A 1 209 ? 0.365 -20.607 -1.627 1.00 90.88 209 GLN A CA 1
ATOM 1639 C C . GLN A 1 209 ? -0.998 -21.189 -1.225 1.00 90.88 209 GLN A C 1
ATOM 1641 O O . GLN A 1 209 ? -1.101 -22.349 -0.824 1.00 90.88 209 GLN A O 1
ATOM 1646 N N . GLN A 1 210 ? -2.067 -20.400 -1.360 1.00 89.56 210 GLN A N 1
ATOM 1647 C CA . GLN A 1 210 ? -3.414 -20.857 -1.018 1.00 89.56 210 GLN A CA 1
ATOM 1648 C C . GLN A 1 210 ? -3.991 -21.837 -2.055 1.00 89.56 210 GLN A C 1
ATOM 1650 O O . GLN A 1 210 ? -4.788 -22.699 -1.687 1.00 89.56 210 GLN A O 1
ATOM 1655 N N . THR A 1 211 ? -3.648 -21.708 -3.344 1.00 87.62 211 THR A N 1
ATOM 1656 C CA . THR A 1 211 ? -4.110 -22.652 -4.380 1.00 87.62 211 THR A CA 1
ATOM 1657 C C . THR A 1 211 ? -3.349 -23.973 -4.339 1.00 87.62 211 THR A C 1
ATOM 1659 O O . THR A 1 211 ? -3.970 -25.026 -4.483 1.00 87.62 211 THR A O 1
ATOM 1662 N N . ASP A 1 212 ? -2.048 -23.947 -4.049 1.00 87.31 212 ASP A N 1
ATOM 1663 C CA . ASP A 1 212 ? -1.226 -25.155 -3.904 1.00 87.31 212 ASP A CA 1
ATOM 1664 C C . ASP A 1 212 ? -1.683 -26.022 -2.716 1.00 87.31 212 ASP A C 1
ATOM 1666 O O . ASP A 1 212 ? -1.565 -27.245 -2.749 1.00 87.31 212 ASP A O 1
ATOM 1670 N N . GLY A 1 213 ? -2.306 -25.415 -1.700 1.00 80.12 213 GLY A N 1
ATOM 1671 C CA . GLY A 1 213 ? -2.944 -26.126 -0.588 1.00 80.12 213 GLY A CA 1
ATOM 1672 C C . GLY A 1 213 ? -4.226 -26.897 -0.944 1.00 80.12 213 GLY A C 1
ATOM 1673 O O . GLY A 1 213 ? -4.830 -27.479 -0.043 1.00 80.12 213 GLY A O 1
ATOM 1674 N N . GLN A 1 214 ? -4.675 -26.873 -2.209 1.00 72.94 214 GLN A N 1
ATOM 1675 C CA . GLN A 1 214 ? -5.878 -27.544 -2.737 1.00 72.94 214 GLN A CA 1
ATOM 1676 C C . GLN A 1 214 ? -7.165 -27.330 -1.920 1.00 72.94 214 GLN A C 1
ATOM 1678 O O . GLN A 1 214 ? -8.076 -28.161 -1.919 1.00 72.94 214 GLN A O 1
ATOM 1683 N N . ARG A 1 215 ? -7.280 -26.198 -1.221 1.00 69.44 215 ARG A N 1
ATOM 1684 C CA . ARG A 1 215 ? -8.509 -25.836 -0.510 1.00 69.44 215 ARG A CA 1
ATOM 1685 C C . ARG A 1 215 ? -9.420 -25.044 -1.446 1.00 69.44 215 ARG A C 1
ATOM 1687 O O . ARG A 1 215 ? -8.961 -24.056 -2.023 1.00 69.44 215 ARG A O 1
ATOM 1694 N N . PRO A 1 216 ? -10.710 -25.407 -1.569 1.00 75.25 216 PRO A N 1
ATOM 1695 C CA . PRO A 1 216 ? -11.681 -24.561 -2.245 1.00 75.25 216 PRO A CA 1
ATOM 1696 C C . PRO A 1 216 ? -11.647 -23.164 -1.623 1.00 75.25 216 PRO A C 1
ATOM 1698 O O . PRO A 1 216 ? -11.786 -23.008 -0.409 1.00 75.25 216 PRO A O 1
ATOM 1701 N N . SER A 1 217 ? -11.437 -22.142 -2.445 1.00 77.62 217 SER A N 1
ATOM 1702 C CA . SER A 1 217 ? -11.396 -20.757 -1.986 1.00 77.62 217 SER A CA 1
ATOM 1703 C C . SER A 1 217 ? -12.206 -19.876 -2.930 1.00 77.62 217 SER A C 1
ATOM 1705 O O . SER A 1 217 ? -12.186 -20.139 -4.134 1.00 77.62 217 SER A O 1
ATOM 1707 N N . PRO A 1 218 ? -12.872 -18.822 -2.431 1.00 83.12 218 PRO A N 1
ATOM 1708 C CA . PRO A 1 218 ? -13.540 -17.860 -3.296 1.00 83.12 218 PRO A CA 1
ATOM 1709 C C . PRO A 1 218 ? -12.542 -17.197 -4.258 1.00 83.12 218 PRO A C 1
ATOM 1711 O O . PRO A 1 218 ? -11.335 -17.186 -3.974 1.00 83.12 218 PRO A O 1
ATOM 1714 N N . PRO A 1 219 ? -13.033 -16.628 -5.376 1.00 88.00 219 PRO A N 1
ATOM 1715 C CA . PRO A 1 219 ? -12.192 -15.898 -6.314 1.00 88.00 219 PRO A CA 1
ATOM 1716 C C . PRO A 1 219 ? -11.406 -14.802 -5.591 1.00 88.00 219 PRO A C 1
ATOM 1718 O O . PRO A 1 219 ? -11.905 -14.155 -4.667 1.00 88.00 219 PRO A O 1
ATOM 1721 N N . ARG A 1 220 ? -10.153 -14.616 -6.006 1.00 90.00 220 ARG A N 1
ATOM 1722 C CA . ARG A 1 220 ? -9.225 -13.643 -5.427 1.00 90.00 220 ARG A CA 1
ATOM 1723 C C . ARG A 1 220 ? -8.856 -12.610 -6.480 1.00 90.00 220 ARG A C 1
ATOM 1725 O O . ARG A 1 220 ? -8.503 -12.973 -7.596 1.00 90.00 220 ARG A O 1
ATOM 1732 N N . CYS A 1 221 ? -8.926 -11.341 -6.098 1.00 89.81 221 CYS A N 1
ATOM 1733 C CA . CYS A 1 221 ? -8.437 -10.222 -6.890 1.00 89.81 221 CYS A CA 1
ATOM 1734 C C . CYS A 1 221 ? -7.105 -9.764 -6.286 1.00 89.81 221 CYS A C 1
ATOM 1736 O O . CYS A 1 221 ? -7.082 -9.254 -5.166 1.00 89.81 221 CYS A O 1
ATOM 1738 N N . CYS A 1 222 ? -6.000 -9.996 -6.995 1.00 91.44 222 CYS A N 1
ATOM 1739 C CA . CYS A 1 222 ? -4.686 -9.481 -6.616 1.00 91.44 222 CYS A CA 1
ATOM 1740 C C . CYS A 1 222 ? -4.507 -8.101 -7.254 1.00 91.44 222 CYS A C 1
ATOM 1742 O O . CYS A 1 222 ? -4.624 -7.967 -8.471 1.00 91.44 222 CYS A O 1
ATOM 1744 N N . LEU A 1 223 ? -4.231 -7.080 -6.443 1.00 87.12 223 LEU A N 1
ATOM 1745 C CA . LEU A 1 223 ? -4.013 -5.728 -6.952 1.00 87.12 223 LEU A CA 1
ATOM 1746 C C . LEU A 1 223 ? -2.639 -5.638 -7.621 1.00 87.12 223 LEU A C 1
ATOM 1748 O O . LEU A 1 223 ? -1.639 -6.055 -7.037 1.00 87.12 223 LEU A O 1
ATOM 1752 N N . ALA A 1 224 ? -2.605 -5.073 -8.827 1.00 89.56 224 ALA A N 1
ATOM 1753 C CA . ALA A 1 224 ? -1.384 -4.840 -9.588 1.00 89.56 224 ALA A CA 1
ATOM 1754 C C . ALA A 1 224 ? -1.059 -3.334 -9.609 1.00 89.56 224 ALA A C 1
ATOM 1756 O O . ALA A 1 224 ? -1.529 -2.621 -10.496 1.00 89.56 224 ALA A O 1
ATOM 1757 N N . PRO A 1 225 ? -0.308 -2.809 -8.620 1.00 85.81 225 PRO A N 1
ATOM 1758 C CA . PRO A 1 225 ? -0.155 -1.363 -8.431 1.00 85.81 225 PRO A CA 1
ATOM 1759 C C . PRO A 1 225 ? 0.820 -0.709 -9.419 1.00 85.81 225 PRO A C 1
ATOM 1761 O O . PRO A 1 225 ? 0.896 0.516 -9.496 1.00 85.81 225 PRO A O 1
ATOM 1764 N N . ALA A 1 226 ? 1.610 -1.498 -10.150 1.00 89.75 226 ALA A N 1
ATOM 1765 C CA . ALA A 1 226 ? 2.603 -0.983 -11.079 1.00 89.75 226 ALA A CA 1
ATOM 1766 C C . ALA A 1 226 ? 2.879 -1.959 -12.228 1.00 89.75 226 ALA A C 1
ATOM 1768 O O . ALA A 1 226 ? 2.697 -3.167 -12.097 1.00 89.75 226 ALA A O 1
ATOM 1769 N N . SER A 1 227 ? 3.386 -1.420 -13.338 1.00 93.44 227 SER A N 1
ATOM 1770 C CA . SER A 1 227 ? 3.941 -2.210 -14.441 1.00 93.44 227 SER A CA 1
ATOM 1771 C C . SER A 1 227 ? 5.330 -2.756 -14.092 1.00 93.44 227 SER A C 1
ATOM 1773 O O . SER A 1 227 ? 6.117 -2.080 -13.423 1.00 93.44 227 SER A O 1
ATOM 1775 N N . ALA A 1 228 ? 5.650 -3.956 -14.586 1.00 94.94 228 ALA A N 1
ATOM 1776 C CA . ALA A 1 228 ? 6.966 -4.583 -14.445 1.00 94.94 228 ALA A CA 1
ATOM 1777 C C . ALA A 1 228 ? 8.098 -3.773 -15.098 1.00 94.94 228 ALA A C 1
ATOM 1779 O O . ALA A 1 228 ? 9.225 -3.813 -14.615 1.00 94.94 228 ALA A O 1
ATOM 1780 N N . ALA A 1 229 ? 7.789 -2.970 -16.124 1.00 92.31 229 ALA A N 1
ATOM 1781 C CA . ALA A 1 229 ? 8.759 -2.109 -16.807 1.00 92.31 229 ALA A CA 1
ATOM 1782 C C . ALA A 1 229 ? 9.439 -1.087 -15.873 1.00 92.31 229 ALA A C 1
ATOM 1784 O O . ALA A 1 229 ? 10.497 -0.561 -16.198 1.00 92.31 229 ALA A O 1
ATOM 1785 N N . LYS A 1 230 ? 8.845 -0.804 -14.704 1.00 92.00 230 LYS A N 1
ATOM 1786 C CA . LYS A 1 230 ? 9.426 0.089 -13.689 1.00 92.00 230 LYS A CA 1
ATOM 1787 C C . LYS A 1 230 ? 10.498 -0.586 -12.822 1.00 92.00 230 LYS A C 1
ATOM 1789 O O . LYS A 1 230 ? 11.141 0.121 -12.056 1.00 92.00 230 LYS A O 1
ATOM 1794 N N . PHE A 1 231 ? 10.648 -1.911 -12.911 1.00 95.56 231 PHE A N 1
ATOM 1795 C CA . PHE A 1 231 ? 11.505 -2.720 -12.034 1.00 95.56 231 PHE A CA 1
ATOM 1796 C C . PHE A 1 231 ? 12.293 -3.782 -12.827 1.00 95.56 231 PHE A C 1
ATOM 1798 O O . PHE A 1 231 ? 12.142 -4.985 -12.574 1.00 95.56 231 PHE A O 1
ATOM 1805 N N . PRO A 1 232 ? 13.099 -3.379 -13.829 1.00 94.62 232 PRO A N 1
ATOM 1806 C CA . PRO A 1 232 ? 13.840 -4.315 -14.677 1.00 94.62 232 PRO A CA 1
ATOM 1807 C C . PRO A 1 232 ? 14.775 -5.236 -13.878 1.00 94.62 232 PRO A C 1
ATOM 1809 O O . PRO A 1 232 ? 14.924 -6.406 -14.221 1.00 94.62 232 PRO A O 1
ATOM 1812 N N . GLU A 1 233 ? 15.354 -4.756 -12.779 1.00 95.62 233 GLU A N 1
ATOM 1813 C CA . GLU A 1 233 ? 16.197 -5.534 -11.871 1.00 95.62 233 GLU A CA 1
ATOM 1814 C C . GLU A 1 233 ? 15.457 -6.718 -11.235 1.00 95.62 233 GLU A C 1
ATOM 1816 O O . GLU A 1 233 ? 15.998 -7.823 -11.179 1.00 95.62 233 GLU A O 1
ATOM 1821 N N . ALA A 1 234 ? 14.198 -6.531 -10.826 1.00 96.88 234 ALA A N 1
ATOM 1822 C CA . ALA A 1 234 ? 13.382 -7.604 -10.265 1.00 96.88 234 ALA A CA 1
ATOM 1823 C C . ALA A 1 234 ? 12.984 -8.630 -11.334 1.00 96.88 234 ALA A C 1
ATOM 1825 O O . ALA A 1 234 ? 12.948 -9.831 -11.068 1.00 96.88 234 ALA A O 1
ATOM 1826 N N . VAL A 1 235 ? 12.724 -8.164 -12.560 1.00 97.25 235 VAL A N 1
ATOM 1827 C CA . VAL A 1 235 ? 12.433 -9.035 -13.706 1.00 97.25 235 VAL A CA 1
ATOM 1828 C C . VAL A 1 235 ? 13.641 -9.918 -14.033 1.00 97.25 235 VAL A C 1
ATOM 1830 O O . VAL A 1 235 ? 13.489 -11.133 -14.165 1.00 97.25 235 VAL A O 1
ATOM 1833 N N . LEU A 1 236 ? 14.845 -9.340 -14.067 1.00 97.56 236 LEU A N 1
ATOM 1834 C CA . LEU A 1 236 ? 16.091 -10.088 -14.260 1.00 97.56 236 LEU A CA 1
ATOM 1835 C C . LEU A 1 236 ? 16.349 -11.083 -13.120 1.00 97.56 236 LEU A C 1
ATOM 1837 O O . LEU A 1 236 ? 16.690 -12.235 -13.386 1.00 97.56 236 LEU A O 1
ATOM 1841 N N . ALA A 1 237 ? 16.139 -10.680 -11.862 1.00 97.25 237 ALA A N 1
ATOM 1842 C CA . ALA A 1 237 ? 16.259 -11.568 -10.702 1.00 97.25 237 ALA A CA 1
ATOM 1843 C C . ALA A 1 237 ? 15.284 -12.760 -10.753 1.00 97.25 237 ALA A C 1
ATOM 1845 O O . ALA A 1 237 ? 15.613 -13.843 -10.275 1.00 97.25 237 ALA A O 1
ATOM 1846 N N . ALA A 1 238 ? 14.113 -12.597 -11.375 1.00 97.38 238 ALA A N 1
ATOM 1847 C CA . ALA A 1 238 ? 13.169 -13.688 -11.621 1.00 97.38 238 ALA A CA 1
ATOM 1848 C C . ALA A 1 238 ? 13.560 -14.602 -12.803 1.00 97.38 238 ALA A C 1
ATOM 1850 O O . ALA A 1 238 ? 12.830 -15.547 -13.107 1.00 97.38 238 ALA A O 1
ATOM 1851 N N . GLY A 1 239 ? 14.685 -14.336 -13.478 1.00 97.44 239 GLY A N 1
ATOM 1852 C CA . GLY A 1 239 ? 15.115 -15.063 -14.675 1.00 97.44 239 GLY A CA 1
ATOM 1853 C C . GLY A 1 239 ? 14.258 -14.764 -15.908 1.00 97.44 239 GLY A C 1
ATOM 1854 O O . GLY A 1 239 ? 14.171 -15.595 -16.810 1.00 97.44 239 GLY A O 1
ATOM 1855 N N . LEU A 1 240 ? 13.592 -13.607 -15.930 1.00 97.25 240 LEU A N 1
ATOM 1856 C CA . LEU A 1 240 ? 12.720 -13.159 -17.012 1.00 97.25 240 LEU A CA 1
ATOM 1857 C C . LEU A 1 240 ? 13.382 -12.022 -17.803 1.00 97.25 240 LEU A C 1
ATOM 1859 O O . LEU A 1 240 ? 14.360 -11.415 -17.364 1.00 97.25 240 LEU A O 1
ATOM 1863 N N . THR A 1 241 ? 12.841 -11.722 -18.983 1.00 96.06 241 THR A N 1
ATOM 1864 C CA . THR A 1 241 ? 13.336 -10.643 -19.845 1.00 96.06 241 THR A CA 1
ATOM 1865 C C . THR A 1 241 ? 12.545 -9.359 -19.587 1.00 96.06 241 THR A C 1
ATOM 1867 O O . THR A 1 241 ? 11.324 -9.371 -19.739 1.00 96.06 241 THR A O 1
ATOM 1870 N N . PRO A 1 242 ? 13.197 -8.247 -19.196 1.00 92.31 242 PRO A N 1
ATOM 1871 C CA . PRO A 1 242 ? 12.534 -6.954 -19.098 1.00 92.31 242 PRO A CA 1
ATOM 1872 C C . PRO A 1 242 ? 12.041 -6.490 -20.466 1.00 92.31 242 PRO A C 1
ATOM 1874 O O . PRO A 1 242 ? 12.810 -6.436 -21.425 1.00 92.31 242 PRO A O 1
ATOM 1877 N N . GLU A 1 243 ? 10.772 -6.108 -20.532 1.00 87.50 243 GLU A N 1
ATOM 1878 C CA . GLU A 1 243 ? 10.182 -5.474 -21.704 1.00 87.50 243 GLU A CA 1
ATOM 1879 C C . GLU A 1 243 ? 9.769 -4.050 -21.344 1.00 87.50 243 GLU A C 1
ATOM 1881 O O . GLU A 1 243 ? 8.901 -3.827 -20.494 1.00 87.50 243 GLU A O 1
ATOM 1886 N N . THR A 1 244 ? 10.396 -3.076 -22.001 1.00 86.19 244 THR A N 1
ATOM 1887 C CA . THR A 1 244 ? 10.037 -1.665 -21.860 1.00 86.19 244 THR A CA 1
ATOM 1888 C C . THR A 1 244 ? 9.287 -1.227 -23.116 1.00 86.19 244 THR A C 1
ATOM 1890 O O . THR A 1 244 ? 9.853 -1.296 -24.209 1.00 86.19 244 THR A O 1
ATOM 1893 N N . PRO A 1 245 ? 8.026 -0.769 -23.001 1.00 87.81 245 PRO A N 1
ATOM 1894 C CA . PRO A 1 245 ? 7.273 -0.277 -24.149 1.00 87.81 245 PRO A CA 1
ATOM 1895 C C . PRO A 1 245 ? 8.001 0.868 -24.866 1.00 87.81 245 PRO A C 1
ATOM 1897 O O . PRO A 1 245 ? 8.609 1.722 -24.217 1.00 87.81 245 PRO A O 1
ATOM 1900 N N . ALA A 1 246 ? 7.887 0.926 -26.197 1.00 90.31 246 ALA A N 1
ATOM 1901 C CA . ALA A 1 246 ? 8.561 1.935 -27.021 1.00 90.31 246 ALA A CA 1
ATOM 1902 C C . ALA A 1 246 ? 8.236 3.376 -26.585 1.00 90.31 246 ALA A C 1
ATOM 1904 O O . ALA A 1 246 ? 9.127 4.222 -26.537 1.00 90.31 246 ALA A O 1
ATOM 1905 N N . ASP A 1 247 ? 6.989 3.638 -26.188 1.00 89.25 247 ASP A N 1
ATOM 1906 C CA . ASP A 1 247 ? 6.557 4.956 -25.711 1.00 89.25 247 ASP A CA 1
ATOM 1907 C C . ASP A 1 247 ? 7.253 5.372 -24.408 1.00 89.25 247 ASP A C 1
ATOM 1909 O O . ASP A 1 247 ? 7.486 6.559 -24.190 1.00 89.25 247 ASP A O 1
ATOM 1913 N N . ILE A 1 248 ? 7.604 4.404 -23.550 1.00 88.19 248 ILE A N 1
ATOM 1914 C CA . ILE A 1 248 ? 8.345 4.646 -22.306 1.00 88.19 248 ILE A CA 1
ATOM 1915 C C . ILE A 1 248 ? 9.824 4.880 -22.611 1.00 88.19 248 ILE A C 1
ATOM 1917 O O . ILE A 1 248 ? 10.391 5.838 -22.093 1.00 88.19 248 ILE A O 1
ATOM 1921 N N . LEU A 1 249 ? 10.425 4.084 -23.502 1.00 89.00 249 LEU A N 1
ATOM 1922 C CA . LEU A 1 249 ? 11.801 4.311 -23.969 1.00 89.00 249 LEU A CA 1
ATOM 1923 C C . LEU A 1 249 ? 11.957 5.700 -24.602 1.00 89.00 249 LEU A C 1
ATOM 1925 O O . LEU A 1 249 ? 12.935 6.399 -24.358 1.00 89.00 249 LEU A O 1
ATOM 1929 N N . ALA A 1 250 ? 10.949 6.157 -25.348 1.00 91.44 250 ALA A N 1
ATOM 1930 C CA . ALA A 1 250 ? 10.946 7.492 -25.932 1.00 91.44 250 ALA A CA 1
ATOM 1931 C C . ALA A 1 250 ? 11.005 8.621 -24.881 1.00 91.44 250 ALA A C 1
ATOM 1933 O O . ALA A 1 250 ? 11.410 9.735 -25.218 1.00 91.44 250 ALA A O 1
ATOM 1934 N N . LEU A 1 251 ? 10.614 8.372 -23.622 1.00 90.62 251 LEU A N 1
ATOM 1935 C CA . LEU A 1 251 ? 10.711 9.361 -22.543 1.00 90.62 251 LEU A CA 1
ATOM 1936 C C . LEU A 1 251 ? 12.154 9.605 -22.091 1.00 90.62 251 LEU A C 1
ATOM 1938 O O . LEU A 1 251 ? 12.448 10.720 -21.670 1.00 90.62 251 LEU A O 1
ATOM 1942 N N . GLU A 1 252 ? 13.052 8.623 -22.214 1.00 88.75 252 GLU A N 1
ATOM 1943 C CA . GLU A 1 252 ? 14.457 8.750 -21.789 1.00 88.75 252 GLU A CA 1
ATOM 1944 C C . GLU A 1 252 ? 15.217 9.826 -22.575 1.00 88.75 252 GLU A C 1
ATOM 1946 O O . GLU A 1 252 ? 16.181 10.409 -22.084 1.00 88.75 252 GLU A O 1
ATOM 1951 N N . HIS A 1 253 ? 14.760 10.121 -23.793 1.00 92.00 253 HIS A N 1
ATOM 1952 C CA . HIS A 1 253 ? 15.361 11.120 -24.674 1.00 92.00 253 HIS A CA 1
ATOM 1953 C C . HIS A 1 253 ? 14.650 12.478 -24.642 1.00 92.00 253 HIS A C 1
ATOM 1955 O O . HIS A 1 253 ? 15.062 13.401 -25.349 1.00 92.00 253 HIS A O 1
ATOM 1961 N N . LYS A 1 254 ? 13.573 12.631 -23.859 1.00 93.69 254 LYS A N 1
ATOM 1962 C CA . LYS A 1 254 ? 12.885 13.921 -23.734 1.00 93.69 254 LYS A CA 1
ATOM 1963 C C . LYS A 1 254 ? 13.663 14.867 -22.827 1.00 93.69 254 LYS A C 1
ATOM 1965 O O . LYS A 1 254 ? 14.265 14.463 -21.838 1.00 93.69 254 LYS A O 1
ATOM 1970 N N . GLU A 1 255 ? 13.597 16.156 -23.148 1.00 95.00 255 GLU A N 1
ATOM 1971 C CA . GLU A 1 255 ? 14.197 17.200 -22.322 1.00 95.00 255 GLU A CA 1
ATOM 1972 C C . GLU A 1 255 ? 13.601 17.176 -20.905 1.00 95.00 255 GLU A C 1
ATOM 1974 O O . GLU A 1 255 ? 12.392 17.331 -20.708 1.00 95.00 255 GLU A O 1
ATOM 1979 N N . THR A 1 256 ? 14.460 17.012 -19.901 1.00 93.06 256 THR A N 1
ATOM 1980 C CA . THR A 1 256 ? 14.069 17.092 -18.493 1.00 93.06 256 THR A CA 1
ATOM 1981 C C . THR A 1 256 ? 14.157 18.529 -17.996 1.00 93.06 256 THR A C 1
ATOM 1983 O O . THR A 1 256 ? 15.175 19.195 -18.179 1.00 93.06 256 THR A O 1
ATOM 1986 N N . ARG A 1 257 ? 13.128 18.998 -17.286 1.00 90.38 257 ARG A N 1
ATOM 1987 C CA . ARG A 1 257 ? 13.109 20.333 -16.671 1.00 90.38 257 ARG A CA 1
ATOM 1988 C C . ARG A 1 257 ? 13.228 20.200 -15.160 1.00 90.38 257 ARG A C 1
ATOM 1990 O O . ARG A 1 257 ? 12.230 20.016 -14.471 1.00 90.38 257 ARG A O 1
ATOM 1997 N N . CYS A 1 258 ? 14.450 20.297 -14.652 1.00 90.19 258 CYS A N 1
ATOM 1998 C CA . CYS A 1 258 ? 14.749 20.231 -13.225 1.00 90.19 258 CYS A CA 1
ATOM 1999 C C . CYS A 1 258 ? 15.620 21.419 -12.793 1.00 90.19 258 CYS A C 1
ATOM 2001 O O . CYS A 1 258 ? 16.271 22.071 -13.607 1.00 90.19 258 CYS A O 1
ATOM 2003 N N . SER A 1 259 ? 15.597 21.738 -11.501 1.00 88.38 259 SER A N 1
ATOM 2004 C CA . SER A 1 259 ? 16.530 22.687 -10.891 1.00 88.38 259 SER A CA 1
ATOM 2005 C C . SER A 1 259 ? 17.396 21.908 -9.906 1.00 88.38 259 SER A C 1
ATOM 2007 O O . SER A 1 259 ? 16.842 21.317 -8.978 1.00 88.38 259 SER A O 1
ATOM 2009 N N . PRO A 1 260 ? 18.721 21.831 -10.114 1.00 89.81 260 PRO A N 1
ATOM 2010 C CA . PRO A 1 260 ? 19.588 21.080 -9.221 1.00 89.81 260 PRO A CA 1
ATOM 2011 C C . PRO A 1 260 ? 19.661 21.772 -7.857 1.00 89.81 260 PRO A C 1
ATOM 2013 O O . PRO A 1 260 ? 19.806 22.990 -7.785 1.00 89.81 260 PRO A O 1
ATOM 2016 N N . MET A 1 261 ? 19.594 20.981 -6.788 1.00 92.38 261 MET A N 1
ATOM 2017 C CA . MET A 1 261 ? 19.773 21.426 -5.405 1.00 92.38 261 MET A CA 1
ATOM 2018 C C . MET A 1 261 ? 20.944 20.645 -4.813 1.00 92.38 261 MET A C 1
ATOM 2020 O O . MET A 1 261 ? 20.986 19.417 -4.902 1.00 92.38 261 MET A O 1
ATOM 2024 N N . ARG A 1 262 ? 21.932 21.348 -4.263 1.00 94.50 262 ARG A N 1
ATOM 2025 C CA . ARG A 1 262 ? 23.160 20.770 -3.714 1.00 94.50 262 ARG A CA 1
ATOM 2026 C C . ARG A 1 262 ? 23.102 20.750 -2.196 1.00 94.50 262 ARG A C 1
ATOM 2028 O O . ARG A 1 262 ? 22.402 21.528 -1.550 1.00 94.50 262 ARG A O 1
ATOM 2035 N N . ARG A 1 263 ? 23.871 19.840 -1.604 1.00 92.25 263 ARG A N 1
ATOM 2036 C CA . ARG A 1 263 ? 24.064 19.802 -0.154 1.00 92.25 263 ARG A CA 1
ATOM 2037 C C . ARG A 1 263 ? 24.728 21.108 0.296 1.00 92.25 263 ARG A C 1
ATOM 2039 O O . ARG A 1 263 ? 25.806 21.426 -0.194 1.00 92.25 263 ARG A O 1
ATOM 2046 N N . GLY A 1 264 ? 24.094 21.821 1.225 1.00 92.38 264 GLY A N 1
ATOM 2047 C CA . GLY A 1 264 ? 24.552 23.126 1.717 1.00 92.38 264 GLY A CA 1
ATOM 2048 C C . GLY A 1 264 ? 23.792 24.325 1.142 1.00 92.38 264 GLY A C 1
ATOM 2049 O O . GLY A 1 264 ? 23.933 25.419 1.678 1.00 92.38 264 GLY A O 1
ATOM 2050 N N . ASP A 1 265 ? 22.963 24.127 0.113 1.00 94.50 265 ASP A N 1
ATOM 2051 C CA . ASP A 1 265 ? 22.046 25.167 -0.355 1.00 94.50 265 ASP A CA 1
ATOM 2052 C C . ASP A 1 265 ? 20.929 25.413 0.675 1.00 94.50 265 ASP A C 1
ATOM 2054 O O . ASP A 1 265 ? 20.502 24.494 1.383 1.00 94.50 265 ASP A O 1
ATOM 2058 N N . ASP A 1 266 ? 20.392 26.635 0.716 1.00 94.31 266 ASP A N 1
ATOM 2059 C CA . ASP A 1 266 ? 19.159 26.919 1.456 1.00 94.31 266 ASP A CA 1
ATOM 2060 C C . ASP A 1 266 ? 17.949 26.414 0.660 1.00 94.31 266 ASP A C 1
ATOM 2062 O O . ASP A 1 266 ? 17.312 27.132 -0.118 1.00 94.31 266 ASP A O 1
ATOM 2066 N N . TRP A 1 267 ? 17.638 25.134 0.852 1.00 95.00 267 TRP A N 1
ATOM 2067 C CA . TRP A 1 267 ? 16.526 24.472 0.177 1.00 95.00 267 TRP A CA 1
ATOM 2068 C C . TRP A 1 267 ? 15.183 25.134 0.476 1.00 95.00 267 TRP A C 1
ATOM 2070 O O . TRP A 1 267 ? 14.317 25.175 -0.397 1.00 95.00 267 TRP A O 1
ATOM 2080 N N . THR A 1 268 ? 15.012 25.692 1.676 1.00 93.81 268 THR A N 1
ATOM 2081 C CA . THR A 1 268 ? 13.759 26.342 2.076 1.00 93.81 268 THR A CA 1
ATOM 2082 C C . THR A 1 268 ? 13.533 27.603 1.259 1.00 93.81 268 THR A C 1
ATOM 2084 O O . THR A 1 268 ? 12.445 27.793 0.711 1.00 93.81 268 THR A O 1
ATOM 2087 N N . LEU A 1 269 ? 14.562 28.444 1.139 1.00 94.50 269 LEU A N 1
ATOM 2088 C CA . LEU A 1 269 ? 14.495 29.663 0.341 1.00 94.50 269 LEU A CA 1
ATOM 2089 C C . LEU A 1 269 ? 14.298 29.344 -1.146 1.00 94.50 269 LEU A C 1
ATOM 2091 O O . LEU A 1 269 ? 13.391 29.887 -1.772 1.00 94.50 269 LEU A O 1
ATOM 2095 N N . MET A 1 270 ? 15.069 28.400 -1.696 1.00 93.38 270 MET A N 1
ATOM 2096 C CA . MET A 1 270 ? 14.960 28.003 -3.107 1.00 93.38 270 MET A CA 1
ATOM 2097 C C . MET A 1 270 ? 13.562 27.489 -3.475 1.00 93.38 270 MET A C 1
ATOM 2099 O O . MET A 1 270 ? 13.013 27.844 -4.527 1.00 93.38 270 MET A O 1
ATOM 2103 N N . LEU A 1 271 ? 12.981 26.645 -2.615 1.00 93.06 271 LEU A N 1
ATOM 2104 C CA . LEU A 1 271 ? 11.630 26.124 -2.803 1.00 93.06 271 LEU A CA 1
ATOM 2105 C C . LEU A 1 271 ? 10.598 27.246 -2.682 1.00 93.06 271 LEU A C 1
ATOM 2107 O O . LEU A 1 271 ? 9.742 27.365 -3.560 1.00 93.06 271 LEU A O 1
ATOM 2111 N N . ARG A 1 272 ? 10.707 28.103 -1.657 1.00 93.38 272 ARG A N 1
ATOM 2112 C CA . ARG A 1 272 ? 9.800 29.241 -1.454 1.00 93.38 272 ARG A CA 1
ATOM 2113 C C . ARG A 1 272 ? 9.796 30.175 -2.659 1.00 93.38 272 ARG A C 1
ATOM 2115 O O . ARG A 1 272 ? 8.732 30.417 -3.223 1.00 93.38 272 ARG A O 1
ATOM 2122 N N . ASP A 1 273 ? 10.963 30.623 -3.107 1.00 94.12 273 ASP A N 1
ATOM 2123 C CA . ASP A 1 273 ? 11.094 31.529 -4.250 1.00 94.12 273 ASP A CA 1
ATOM 2124 C C . ASP A 1 273 ? 10.526 30.908 -5.529 1.00 94.12 273 ASP A C 1
ATOM 2126 O O . ASP A 1 273 ? 9.861 31.572 -6.332 1.00 94.12 273 ASP A O 1
ATOM 2130 N N . THR A 1 274 ? 10.743 29.605 -5.722 1.00 91.31 274 THR A N 1
ATOM 2131 C CA . THR A 1 274 ? 10.193 28.878 -6.868 1.00 91.31 274 THR A CA 1
ATOM 2132 C C . THR A 1 274 ? 8.670 28.820 -6.815 1.00 91.31 274 THR A C 1
ATOM 2134 O O . THR A 1 274 ? 8.024 29.158 -7.811 1.00 91.31 274 THR A O 1
ATOM 2137 N N . ILE A 1 275 ? 8.098 28.453 -5.666 1.00 90.19 275 ILE A N 1
ATOM 2138 C CA . ILE A 1 275 ? 6.649 28.387 -5.448 1.00 90.19 275 ILE A CA 1
ATOM 2139 C C . ILE A 1 275 ? 6.019 29.769 -5.633 1.00 90.19 275 ILE A C 1
ATOM 2141 O O . ILE A 1 275 ? 5.032 29.899 -6.359 1.00 90.19 275 ILE A O 1
ATOM 2145 N N . GLU A 1 276 ? 6.600 30.818 -5.049 1.00 92.94 276 GLU A N 1
ATOM 2146 C CA . GLU A 1 276 ? 6.103 32.186 -5.184 1.00 92.94 276 GLU A CA 1
ATOM 2147 C C . GLU A 1 276 ? 6.142 32.665 -6.635 1.00 92.94 276 GLU A C 1
ATOM 2149 O O . GLU A 1 276 ? 5.161 33.214 -7.144 1.00 92.94 276 GLU A O 1
ATOM 2154 N N . ARG A 1 277 ? 7.252 32.427 -7.339 1.00 92.62 277 ARG A N 1
ATOM 2155 C CA . ARG A 1 277 ? 7.407 32.792 -8.750 1.00 92.62 277 ARG A CA 1
ATOM 2156 C C . ARG A 1 277 ? 6.391 32.069 -9.634 1.00 92.62 277 ARG A C 1
ATOM 2158 O O . ARG A 1 277 ? 5.788 32.704 -10.501 1.00 92.62 277 ARG A O 1
ATOM 2165 N N . LEU A 1 278 ? 6.188 30.765 -9.434 1.00 89.50 278 LEU A N 1
ATOM 2166 C CA . LEU A 1 278 ? 5.187 29.989 -10.172 1.00 89.50 278 LEU A CA 1
ATOM 2167 C C . LEU A 1 278 ? 3.769 30.477 -9.862 1.00 89.50 278 LEU A C 1
ATOM 2169 O O . LEU A 1 278 ? 2.998 30.721 -10.788 1.00 89.50 278 LEU A O 1
ATOM 2173 N N . SER A 1 279 ? 3.471 30.735 -8.588 1.00 87.56 279 SER A N 1
ATOM 2174 C CA . SER A 1 279 ? 2.180 31.268 -8.141 1.00 87.56 279 SER A CA 1
ATOM 2175 C C . SER A 1 279 ? 1.874 32.629 -8.771 1.00 87.56 279 SER A C 1
ATOM 2177 O O . SER A 1 279 ? 0.769 32.850 -9.265 1.00 87.56 279 SER A O 1
ATOM 2179 N N . ARG A 1 280 ? 2.856 33.543 -8.829 1.00 91.81 280 ARG A N 1
ATOM 2180 C CA . ARG A 1 280 ? 2.711 34.847 -9.503 1.00 91.81 280 ARG A CA 1
ATOM 2181 C C . ARG A 1 280 ? 2.448 34.679 -11.000 1.00 91.81 280 ARG A C 1
ATOM 2183 O O . ARG A 1 280 ? 1.564 35.346 -11.533 1.00 91.81 280 ARG A O 1
ATOM 2190 N N . ARG A 1 281 ? 3.170 33.773 -11.674 1.00 87.75 281 ARG A N 1
ATOM 2191 C CA . ARG A 1 281 ? 2.954 33.478 -13.103 1.00 87.75 281 ARG A CA 1
ATOM 2192 C C . ARG A 1 281 ? 1.556 32.927 -13.362 1.00 87.75 281 ARG A C 1
ATOM 2194 O O . ARG A 1 281 ? 0.908 33.405 -14.284 1.00 87.75 281 ARG A O 1
ATOM 2201 N N . TRP A 1 282 ? 1.089 31.989 -12.540 1.00 78.94 282 TRP A N 1
ATOM 2202 C CA . TRP A 1 282 ? -0.252 31.410 -12.651 1.00 78.94 282 TRP A CA 1
ATOM 2203 C C . TRP A 1 282 ? -1.355 32.450 -12.448 1.00 78.94 282 TRP A C 1
ATOM 2205 O O . TRP A 1 282 ? -2.285 32.526 -13.250 1.00 78.94 282 TRP A O 1
ATOM 2215 N N . ARG A 1 283 ? -1.222 33.318 -11.435 1.00 82.12 283 ARG A N 1
ATOM 2216 C CA . ARG A 1 283 ? -2.170 34.423 -11.209 1.00 82.12 283 ARG A CA 1
ATOM 2217 C C . ARG A 1 283 ? -2.190 35.408 -12.379 1.00 82.12 283 ARG A C 1
ATOM 2219 O O . ARG A 1 283 ? -3.262 35.838 -12.787 1.00 82.12 283 ARG A O 1
ATOM 2226 N N . ALA A 1 284 ? -1.026 35.724 -12.949 1.00 78.44 284 ALA A N 1
ATOM 2227 C CA . ALA A 1 284 ? -0.912 36.610 -14.107 1.00 78.44 284 ALA A CA 1
ATOM 2228 C C . ALA A 1 284 ? -1.448 35.992 -15.414 1.00 78.44 284 ALA A C 1
ATOM 2230 O O . ALA A 1 284 ? -1.910 36.721 -16.288 1.00 78.44 284 ALA A O 1
ATOM 2231 N N . SER A 1 285 ? -1.388 34.666 -15.581 1.00 72.06 285 SER A N 1
ATOM 2232 C CA . SER A 1 285 ? -2.010 33.981 -16.723 1.00 72.06 285 SER A CA 1
ATOM 2233 C C . SER A 1 285 ? -3.524 33.846 -16.569 1.00 72.06 285 SER A C 1
ATOM 2235 O O . SER A 1 285 ? -4.238 34.030 -17.550 1.00 72.06 285 SER A O 1
ATOM 2237 N N . ALA A 1 286 ? -4.020 33.600 -15.352 1.00 65.69 286 ALA A N 1
ATOM 2238 C CA . ALA A 1 286 ? -5.453 33.527 -15.070 1.00 65.69 286 ALA A CA 1
ATOM 2239 C C . ALA A 1 286 ? -6.148 34.887 -15.264 1.00 65.69 286 ALA A C 1
ATOM 2241 O O . ALA A 1 286 ? -7.231 34.949 -15.834 1.00 65.69 286 ALA A O 1
ATOM 2242 N N . SER A 1 287 ? -5.497 35.994 -14.890 1.00 59.56 287 SER A N 1
ATOM 2243 C CA . SER A 1 287 ? -6.027 37.346 -15.125 1.00 59.56 287 SER A CA 1
ATOM 2244 C C . SER A 1 287 ? -5.996 37.789 -16.595 1.00 59.56 287 SER A C 1
ATOM 2246 O O . SER A 1 287 ? -6.731 38.700 -16.968 1.00 59.56 287 SER A O 1
ATOM 2248 N N . ARG A 1 288 ? -5.189 37.142 -17.450 1.00 57.09 288 ARG A N 1
ATOM 2249 C CA . ARG A 1 288 ? -5.184 37.367 -18.910 1.00 57.09 288 ARG A CA 1
ATOM 2250 C C . ARG A 1 288 ? -6.264 36.577 -19.655 1.00 57.09 288 ARG A C 1
ATOM 2252 O O . ARG A 1 288 ? -6.591 36.954 -20.774 1.00 57.09 288 ARG A O 1
ATOM 2259 N N . GLN A 1 289 ? -6.832 35.530 -19.057 1.00 52.50 289 GLN A N 1
ATOM 2260 C CA . GLN A 1 289 ? -7.965 34.768 -19.607 1.00 52.50 289 GLN A CA 1
ATOM 2261 C C . GLN A 1 289 ? -9.317 35.290 -19.083 1.00 52.50 289 GLN A C 1
ATOM 2263 O O . GLN A 1 289 ? -10.221 34.518 -18.775 1.00 52.50 289 GLN A O 1
ATOM 2268 N N . GLY A 1 290 ? -9.452 36.612 -18.945 1.00 42.75 290 GLY A N 1
ATOM 2269 C CA . GLY A 1 290 ? -10.678 37.246 -18.467 1.00 42.75 290 GLY A CA 1
ATOM 2270 C C . GLY A 1 290 ? -11.902 36.896 -19.322 1.00 42.75 290 GLY A C 1
ATOM 2271 O O . GLY A 1 290 ? -11.901 37.136 -20.523 1.00 42.75 290 GLY A O 1
ATOM 2272 N N . SER A 1 291 ? -12.910 36.333 -18.645 1.00 38.94 291 SER A N 1
ATOM 2273 C CA . SER A 1 291 ? -14.365 36.465 -18.830 1.00 38.94 291 SER A CA 1
ATOM 2274 C C . SER A 1 291 ? -14.867 36.888 -20.226 1.00 38.94 291 SER A C 1
ATOM 2276 O O . SER A 1 291 ? -14.598 38.022 -20.634 1.00 38.94 291 SER A O 1
ATOM 2278 N N . PRO A 1 292 ? -15.690 36.075 -20.930 1.00 38.53 292 PRO A N 1
ATOM 2279 C CA . PRO A 1 292 ? -16.502 36.606 -22.013 1.00 38.53 292 PRO A CA 1
ATOM 2280 C C . PRO A 1 292 ? -17.474 37.607 -21.386 1.00 38.53 292 PRO A C 1
ATOM 2282 O O . PRO A 1 292 ? -18.398 37.249 -20.657 1.00 38.53 292 PRO A O 1
ATOM 2285 N N . THR A 1 293 ? -17.206 38.887 -21.623 1.00 36.94 293 THR A N 1
ATOM 2286 C CA . THR A 1 293 ? -18.081 39.993 -21.258 1.00 36.94 293 THR A CA 1
ATOM 2287 C C . THR A 1 293 ? -19.503 39.672 -21.687 1.00 36.94 293 THR A C 1
ATOM 2289 O O . THR A 1 293 ? -19.741 39.367 -22.856 1.00 36.94 293 THR A O 1
ATOM 2292 N N . ALA A 1 294 ? -20.423 39.768 -20.729 1.00 39.66 294 ALA A N 1
ATOM 2293 C CA . ALA A 1 294 ? -21.855 39.810 -20.944 1.00 39.66 294 ALA A CA 1
ATOM 2294 C C . ALA A 1 294 ? -22.187 40.834 -22.044 1.00 39.66 294 ALA A C 1
ATOM 2296 O O . ALA A 1 294 ? -22.246 42.038 -21.804 1.00 39.66 294 ALA A O 1
ATOM 2297 N N . GLY A 1 295 ? -22.364 40.341 -23.268 1.00 29.73 295 GLY A N 1
ATOM 2298 C CA . GLY A 1 295 ? -23.037 41.051 -24.340 1.00 29.73 295 GLY A CA 1
ATOM 2299 C C . GLY A 1 295 ? -24.524 40.835 -24.141 1.00 29.73 295 GLY A C 1
ATOM 2300 O O . GLY A 1 295 ? -25.029 39.748 -24.410 1.00 29.73 295 GLY A O 1
ATOM 2301 N N . GLY A 1 296 ? -25.197 41.847 -23.598 1.00 35.47 296 GLY A N 1
ATOM 2302 C CA . GLY A 1 296 ? -26.645 41.855 -23.485 1.00 35.47 296 GLY A CA 1
ATOM 2303 C C . GLY A 1 296 ? -27.292 41.686 -24.855 1.00 35.47 296 GLY A C 1
ATOM 2304 O O . GLY A 1 296 ? -26.927 42.369 -25.809 1.00 35.47 296 GLY A O 1
ATOM 2305 N N . PHE A 1 297 ? -28.276 40.801 -24.917 1.00 28.84 297 PHE A N 1
ATOM 2306 C CA . PHE A 1 297 ? -29.319 40.846 -25.924 1.00 28.84 297 PHE A CA 1
ATOM 2307 C C . PHE A 1 297 ? -30.660 40.839 -25.195 1.00 28.84 297 PHE A C 1
ATOM 2309 O O . PHE A 1 297 ? -30.920 39.972 -24.357 1.00 28.84 297 PHE A O 1
ATOM 2316 N N . LEU A 1 298 ? -31.420 41.898 -25.479 1.00 33.16 298 LEU A N 1
ATOM 2317 C CA . LEU A 1 298 ? -32.876 41.953 -25.396 1.00 33.16 298 LEU A CA 1
ATOM 2318 C C . LEU A 1 298 ? -33.504 40.776 -26.153 1.00 33.16 298 LEU A C 1
ATOM 2320 O O . LEU A 1 298 ? -32.916 40.377 -27.186 1.00 33.16 298 LEU A O 1
#